Protein AF-A0A7W9J3Z2-F1 (afdb_monomer_lite)

Organism: NCBI:txid1540520

pLDDT: mean 71.73, std 18.18, range [29.77, 94.19]

Radius of gyration: 28.77 Å; chains: 1; bounding box: 66×62×102 Å

Foldseek 3Di:
DDDDDDDDDPDPDDDDDDDWDQPLVLLLVLLQVQLVQLCPFDPQSVVSSVVSVVLSVVLVVPPPDDPVSSVVSSVVSLVCLLVQVPRTDDGQLVLLVVLLVVVCVCPDPHVVPVDCLLVVLVPDDPVRCVVCVVSNLVNLLVVLVVLLVLLVSVVSNVVSCVVNVVVVVSVVSRQTPPDDPSNVSNVVSVVVVCVVQVVVCVVDPDPPDDPDPPVVVSVVSNVVSVVVVVVVVVVVVVPDD

Sequence (241 aa):
MNSTVSSGRPRSISSVRTDGGPSTEAALELGRKLAEACEDHDVTGQWMAHHLAALVTAADGADEIAVEQRVEIVKTILMVWGARRRLPGDPPAHELDMVLSALDVLGDDRPWKFSRLQKYADGLDTAEAAGVPLVVKAASLERLTRQAVLALFWLACQEAASHNEDWLVTVTAAVAPLEDELTSTTRRVHRRLREFIDAEQLSGADADKEAGIDTSVLALGLRAMGAELVAIADELETNRP

Structure (mmCIF, N/CA/C/O backbone):
data_AF-A0A7W9J3Z2-F1
#
_entry.id   AF-A0A7W9J3Z2-F1
#
loop_
_atom_site.group_PDB
_atom_site.id
_atom_site.type_symbol
_atom_site.label_atom_id
_atom_site.label_alt_id
_atom_site.label_comp_id
_atom_site.label_asym_id
_atom_site.label_entity_id
_atom_site.label_seq_id
_atom_site.pdbx_PDB_ins_code
_atom_site.Cartn_x
_atom_site.Cartn_y
_atom_site.Cartn_z
_atom_site.occupancy
_atom_site.B_iso_or_equiv
_atom_site.auth_seq_id
_atom_site.auth_comp_id
_atom_site.auth_asym_id
_atom_site.auth_atom_id
_atom_site.pdbx_PDB_model_num
ATOM 1 N N . MET A 1 1 ? -36.809 41.998 60.267 1.00 35.75 1 MET A N 1
ATOM 2 C CA . MET A 1 1 ? -36.357 42.794 59.108 1.00 35.75 1 MET A CA 1
ATOM 3 C C . MET A 1 1 ? -35.148 42.088 58.509 1.00 35.75 1 MET A C 1
ATOM 5 O O . MET A 1 1 ? -34.142 42.002 59.191 1.00 35.75 1 MET A O 1
ATOM 9 N N . ASN A 1 2 ? -35.366 41.512 57.317 1.00 32.09 2 ASN A N 1
ATOM 10 C CA . ASN A 1 2 ? -34.485 41.096 56.201 1.00 32.09 2 ASN A CA 1
ATOM 11 C C . ASN A 1 2 ? -33.111 40.475 56.533 1.00 32.09 2 ASN A C 1
ATOM 13 O O . ASN A 1 2 ? -32.270 41.143 57.115 1.00 32.09 2 ASN A O 1
ATOM 17 N N . SER A 1 3 ? -32.799 39.205 56.234 1.00 33.56 3 SER A N 1
ATOM 18 C CA . SER A 1 3 ? -32.840 38.442 54.960 1.00 33.56 3 SER A CA 1
ATOM 19 C C . SER A 1 3 ? -32.089 39.102 53.802 1.00 33.56 3 SER A C 1
ATOM 21 O O . SER A 1 3 ? -32.659 39.924 53.092 1.00 33.56 3 SER A O 1
ATOM 23 N N . THR A 1 4 ? -30.868 38.632 53.540 1.00 35.47 4 THR A N 1
ATOM 24 C CA . THR A 1 4 ? -30.254 38.625 52.203 1.00 35.47 4 THR A CA 1
ATOM 25 C C . THR A 1 4 ? -29.494 37.315 52.000 1.00 35.47 4 THR A C 1
ATOM 27 O O . THR A 1 4 ? -28.391 37.102 52.493 1.00 35.47 4 THR A O 1
ATOM 30 N N . VAL A 1 5 ? -30.143 36.418 51.260 1.00 39.31 5 VAL A N 1
ATOM 31 C CA . VAL A 1 5 ? -29.561 35.239 50.616 1.00 39.31 5 VAL A CA 1
ATOM 32 C C . VAL A 1 5 ? -28.748 35.727 49.416 1.00 39.31 5 VAL A C 1
ATOM 34 O O . VAL A 1 5 ? -29.297 36.407 48.553 1.00 39.31 5 VAL A O 1
ATOM 37 N N . SER A 1 6 ? -27.466 35.368 49.333 1.00 33.59 6 SER A N 1
ATOM 38 C CA . SER A 1 6 ? -26.688 35.480 48.094 1.00 33.59 6 SER A CA 1
ATOM 39 C C . SER A 1 6 ? -26.354 34.077 47.602 1.00 33.59 6 SER A C 1
ATOM 41 O O . SER A 1 6 ? -25.422 33.423 48.064 1.00 33.59 6 SER A O 1
ATOM 43 N N . SER A 1 7 ? -27.202 33.601 46.693 1.00 38.53 7 SER A N 1
ATOM 44 C CA . SER A 1 7 ? -27.047 32.369 45.926 1.00 38.53 7 SER A CA 1
ATOM 45 C C . SER A 1 7 ? -25.894 32.531 44.927 1.00 38.53 7 SER A C 1
ATOM 47 O O . SER A 1 7 ? -26.092 32.963 43.789 1.00 38.53 7 SER A O 1
ATOM 49 N N . GLY A 1 8 ? -24.681 32.173 45.346 1.00 29.89 8 GLY A N 1
ATOM 50 C CA . GLY A 1 8 ? -23.531 31.992 44.464 1.00 29.89 8 GLY A CA 1
ATOM 51 C C . GLY A 1 8 ? -23.551 30.604 43.826 1.00 29.89 8 GLY A C 1
ATOM 52 O O . GLY A 1 8 ? -23.099 29.635 44.424 1.00 29.89 8 GLY A O 1
ATOM 53 N N . ARG A 1 9 ? -24.090 30.524 42.608 1.00 34.69 9 ARG A N 1
ATOM 54 C CA . ARG A 1 9 ? -24.045 29.375 41.685 1.00 34.69 9 ARG A CA 1
ATOM 55 C C . ARG A 1 9 ? -22.620 28.781 41.637 1.00 34.69 9 ARG A C 1
ATOM 57 O O . ARG A 1 9 ? -21.695 29.553 41.364 1.00 34.69 9 ARG A O 1
ATOM 64 N N . PRO A 1 10 ? -22.392 27.468 41.841 1.00 34.19 10 PRO A N 1
ATOM 65 C CA . PRO A 1 10 ? -21.087 26.898 41.539 1.00 34.19 10 PRO A CA 1
ATOM 66 C C . PRO A 1 10 ? -20.852 27.038 40.034 1.00 34.19 10 PRO A C 1
ATOM 68 O O . PRO A 1 10 ? -21.611 26.538 39.202 1.00 34.19 10 PRO A O 1
ATOM 71 N N . ARG A 1 11 ? -19.832 27.832 39.704 1.00 29.77 11 ARG A N 1
ATOM 72 C CA . ARG A 1 11 ? -19.321 28.026 38.354 1.00 29.77 11 ARG A CA 1
ATOM 73 C C . ARG A 1 11 ? -18.858 26.672 37.835 1.00 29.77 11 ARG A C 1
ATOM 75 O O . ARG A 1 11 ? -17.980 26.058 38.432 1.00 29.77 11 ARG A O 1
ATOM 82 N N . SER A 1 12 ? -19.450 26.245 36.726 1.00 32.19 12 SER A N 1
ATOM 83 C CA . SER A 1 12 ? -18.925 25.186 35.875 1.00 32.19 12 SER A CA 1
ATOM 84 C C . SER A 1 12 ? -17.442 25.453 35.611 1.00 32.19 12 SER A C 1
ATOM 86 O O . SER A 1 12 ? -17.088 26.457 34.994 1.00 32.19 12 SER A O 1
ATOM 88 N N . ILE A 1 13 ? -16.591 24.570 36.125 1.00 35.09 13 ILE A N 1
ATOM 89 C CA . ILE A 1 13 ? -15.195 24.418 35.711 1.00 35.09 13 ILE A CA 1
ATOM 90 C C . ILE A 1 13 ? -15.295 23.773 34.319 1.00 35.09 13 ILE A C 1
ATOM 92 O O . ILE A 1 13 ? -15.735 22.640 34.195 1.00 35.09 13 ILE A O 1
ATOM 96 N N . SER A 1 14 ? -15.319 24.565 33.250 1.00 29.92 14 SER A N 1
ATOM 97 C CA . SER A 1 14 ? -14.148 25.047 32.518 1.00 29.92 14 SER A CA 1
ATOM 98 C C . SER A 1 14 ? -13.355 23.916 31.862 1.00 29.92 14 SER A C 1
ATOM 100 O O . SER A 1 14 ? -12.559 23.253 32.513 1.00 29.92 14 SER A O 1
ATOM 102 N N . SER A 1 15 ? -13.483 23.880 30.533 1.00 35.22 15 SER A N 1
ATOM 103 C CA . SER A 1 15 ? -12.356 23.785 29.601 1.00 35.22 15 SER A CA 1
ATOM 104 C C . SER A 1 15 ? -11.608 22.456 29.523 1.00 35.22 15 SER A C 1
ATOM 106 O O . SER A 1 15 ? -10.586 22.277 30.177 1.00 35.22 15 SER A O 1
ATOM 108 N N . VAL A 1 16 ? -12.001 21.627 28.552 1.00 32.09 16 VAL A N 1
ATOM 109 C CA . VAL A 1 16 ? -11.050 20.766 27.834 1.00 32.09 16 VAL A CA 1
ATOM 110 C C . VAL A 1 16 ? -11.272 20.917 26.324 1.00 32.09 16 VAL A C 1
ATOM 112 O O . VAL A 1 16 ? -12.068 20.228 25.698 1.00 32.09 16 VAL A O 1
ATOM 115 N N . ARG A 1 17 ? -10.571 21.892 25.755 1.00 41.75 17 ARG A N 1
ATOM 116 C CA . ARG A 1 17 ? -10.014 21.921 24.393 1.00 41.75 17 ARG A CA 1
ATOM 117 C C . ARG A 1 17 ? -8.651 22.589 24.613 1.00 41.75 17 ARG A C 1
ATOM 119 O O . ARG A 1 17 ? -8.629 23.619 25.273 1.00 41.75 17 ARG A O 1
ATOM 126 N N . THR A 1 18 ? -7.501 22.063 24.230 1.00 44.88 18 THR A N 1
ATOM 127 C CA . THR A 1 18 ? -7.079 21.170 23.146 1.00 44.88 18 THR A CA 1
ATOM 128 C C . THR A 1 18 ? -5.810 20.425 23.599 1.00 44.88 18 THR A C 1
ATOM 130 O O . THR A 1 18 ? -5.169 20.881 24.540 1.00 44.88 18 THR A O 1
ATOM 133 N N . ASP A 1 19 ? -5.474 19.299 22.955 1.00 33.09 19 ASP A N 1
ATOM 134 C CA . ASP A 1 19 ? -4.110 18.931 22.496 1.00 33.09 19 ASP A CA 1
ATOM 135 C C . ASP A 1 19 ? -3.917 17.399 22.450 1.00 33.09 19 ASP A C 1
ATOM 137 O O . ASP A 1 19 ? -3.661 16.741 23.453 1.00 33.09 19 ASP A O 1
ATOM 141 N N . GLY A 1 20 ? -4.064 16.838 21.243 1.00 37.88 20 GLY A N 1
ATOM 142 C CA . GLY A 1 20 ? -3.258 15.726 20.717 1.00 37.88 20 GLY A CA 1
ATOM 143 C C . GLY A 1 20 ? -3.117 14.424 21.512 1.00 37.88 20 GLY A C 1
ATOM 144 O O . GLY A 1 20 ? -2.039 13.853 21.451 1.00 37.88 20 GLY A O 1
ATOM 145 N N . GLY A 1 21 ? -4.133 13.954 22.238 1.00 45.16 21 GLY A N 1
ATOM 146 C CA . GLY A 1 21 ? -4.222 12.571 22.742 1.00 45.16 21 GLY A CA 1
ATOM 147 C C . GLY A 1 21 ? -5.089 11.698 21.820 1.00 45.16 21 GLY A C 1
ATOM 148 O O . GLY A 1 21 ? -5.942 12.275 21.136 1.00 45.16 21 GLY A O 1
ATOM 149 N N . PRO A 1 22 ? -4.940 10.351 21.811 1.00 54.34 22 PRO A N 1
ATOM 150 C CA . PRO A 1 22 ? -5.837 9.487 21.052 1.00 54.34 22 PRO A CA 1
ATOM 151 C C . PRO A 1 22 ? -7.248 9.797 21.527 1.00 54.34 22 PRO A C 1
ATOM 153 O O . PRO A 1 22 ? -7.537 9.713 22.726 1.00 54.34 22 PRO A O 1
ATOM 156 N N . SER A 1 23 ? -8.106 10.245 20.613 1.00 72.88 23 SER A N 1
ATOM 157 C CA . SER A 1 23 ? -9.495 10.516 20.950 1.00 72.88 23 SER A CA 1
ATOM 158 C C . SER A 1 23 ? -10.068 9.202 21.475 1.00 72.88 23 SER A C 1
ATOM 160 O O . SER A 1 23 ? -10.168 8.235 20.726 1.00 72.88 23 SER A O 1
ATOM 162 N N . THR A 1 24 ? -10.366 9.121 22.778 1.00 80.12 24 THR A N 1
ATOM 163 C CA . THR A 1 24 ? -10.917 7.898 23.383 1.00 80.12 24 THR A CA 1
ATOM 164 C C . THR A 1 24 ? -12.141 7.448 22.596 1.00 80.12 24 THR A C 1
ATOM 166 O O . THR A 1 24 ? -12.274 6.276 22.291 1.00 80.12 24 THR A O 1
ATOM 169 N N . GLU A 1 25 ? -12.968 8.397 22.170 1.00 86.06 25 GLU A N 1
ATOM 170 C CA . GLU A 1 25 ? -14.110 8.166 21.292 1.00 86.06 25 GLU A CA 1
ATOM 171 C C . GLU A 1 25 ? -13.713 7.569 19.932 1.00 86.06 25 GLU A C 1
ATOM 173 O O . GLU A 1 25 ? -14.322 6.596 19.500 1.00 86.06 25 GLU A O 1
ATOM 178 N N . ALA A 1 26 ? -12.657 8.071 19.286 1.00 85.06 26 ALA A N 1
ATOM 179 C CA . ALA A 1 26 ? -12.171 7.520 18.019 1.00 85.06 26 ALA A CA 1
ATOM 180 C C . ALA A 1 26 ? -11.562 6.118 18.178 1.00 85.06 26 ALA A C 1
ATOM 182 O O . ALA A 1 26 ? -11.732 5.270 17.307 1.00 85.06 26 ALA A O 1
ATOM 183 N N . ALA A 1 27 ? -10.884 5.847 19.296 1.00 86.44 27 ALA A N 1
ATOM 184 C CA . ALA A 1 27 ? -10.398 4.508 19.607 1.00 86.44 27 ALA A CA 1
ATOM 185 C C . ALA A 1 27 ? -11.553 3.531 19.873 1.00 86.44 27 ALA A C 1
ATOM 187 O O . ALA A 1 27 ? -11.492 2.385 19.443 1.00 86.44 27 ALA A O 1
ATOM 188 N N . LEU A 1 28 ? -12.626 3.974 20.530 1.00 90.56 28 LEU A N 1
ATOM 189 C CA . LEU A 1 28 ? -13.825 3.154 20.712 1.00 90.56 28 LEU A CA 1
ATOM 190 C C . LEU A 1 28 ? -14.549 2.908 19.390 1.00 90.56 28 LEU A C 1
ATOM 192 O O . LEU A 1 28 ? -14.976 1.786 19.140 1.00 90.56 28 LEU A O 1
ATOM 196 N N . GLU A 1 29 ? -14.606 3.909 18.515 1.00 92.12 29 GLU A N 1
ATOM 197 C CA . GLU A 1 29 ? -15.146 3.757 17.165 1.00 92.12 29 GLU A CA 1
ATOM 198 C C . GLU A 1 29 ? -14.342 2.757 16.326 1.00 92.12 29 GLU A C 1
ATOM 200 O O . GLU A 1 29 ? -14.915 1.885 15.674 1.00 92.12 29 GLU A O 1
ATOM 205 N N . LEU A 1 30 ? -13.009 2.804 16.415 1.00 89.25 30 LEU A N 1
ATOM 206 C CA . LEU A 1 30 ? -12.146 1.781 15.828 1.00 89.25 30 LEU A CA 1
ATOM 207 C C . LEU A 1 30 ? -12.469 0.388 16.386 1.00 89.25 30 LEU A C 1
ATOM 209 O O . LEU A 1 30 ? -12.533 -0.579 15.632 1.00 89.25 30 LEU A O 1
ATOM 213 N N . GLY A 1 31 ? -12.706 0.291 17.696 1.00 91.44 31 GLY A N 1
ATOM 214 C CA . GLY A 1 31 ? -13.115 -0.947 18.356 1.00 91.44 31 GLY A CA 1
ATOM 215 C C . GLY A 1 31 ? -14.436 -1.506 17.820 1.00 91.44 31 GLY A C 1
ATOM 216 O O . GLY A 1 31 ? -14.522 -2.711 17.598 1.00 91.44 31 GLY A O 1
ATOM 217 N N . ARG A 1 32 ? -15.434 -0.647 17.559 1.00 94.19 32 ARG A N 1
ATOM 218 C CA . ARG A 1 32 ? -16.721 -1.051 16.960 1.00 94.19 32 ARG A CA 1
ATOM 219 C C . ARG A 1 32 ? -16.529 -1.592 15.551 1.00 94.19 32 ARG A C 1
ATOM 221 O O . ARG A 1 32 ? -16.928 -2.720 15.285 1.00 94.19 32 ARG A O 1
ATOM 228 N N . LYS A 1 33 ? -15.822 -0.849 14.695 1.00 92.62 33 LYS A N 1
ATOM 229 C CA . LYS A 1 33 ? -15.511 -1.302 13.332 1.00 92.62 33 LYS A CA 1
ATOM 230 C C . LYS A 1 33 ? -14.757 -2.633 13.316 1.00 92.62 33 LYS A C 1
ATOM 232 O O . LYS A 1 33 ? -15.054 -3.504 12.506 1.00 92.62 33 LYS A O 1
ATOM 237 N N . LEU A 1 34 ? -13.779 -2.809 14.208 1.00 90.81 34 LEU A N 1
ATOM 238 C CA . LEU A 1 34 ? -13.041 -4.070 14.330 1.00 90.81 34 LEU A CA 1
ATOM 239 C C . LEU A 1 34 ? -13.937 -5.228 14.786 1.00 90.81 34 LEU A C 1
ATOM 241 O O . LEU A 1 34 ? -13.736 -6.354 14.336 1.00 90.81 34 LEU A O 1
ATOM 245 N N . ALA A 1 35 ? -14.900 -4.966 15.672 1.00 91.56 35 ALA A N 1
ATOM 246 C CA . ALA A 1 35 ? -15.849 -5.976 16.119 1.00 91.56 35 ALA A CA 1
ATOM 247 C C . ALA A 1 35 ? -16.758 -6.435 14.970 1.00 91.56 35 ALA A C 1
ATOM 249 O O . ALA A 1 35 ? -16.864 -7.637 14.745 1.00 91.56 35 ALA A O 1
ATOM 250 N N . GLU A 1 36 ? -17.325 -5.493 14.210 1.00 90.56 36 GLU A N 1
ATOM 251 C CA . GLU A 1 36 ? -18.146 -5.777 13.022 1.00 90.56 36 GLU A CA 1
ATOM 252 C C . GLU A 1 36 ? -17.364 -6.594 11.987 1.00 90.56 36 GLU A C 1
ATOM 254 O O . GLU A 1 36 ? -17.839 -7.622 11.512 1.00 90.56 36 GLU A O 1
ATOM 259 N N . ALA A 1 37 ? -16.115 -6.204 11.711 1.00 87.25 37 ALA A N 1
ATOM 260 C CA . ALA A 1 37 ? -15.244 -6.927 10.786 1.00 87.25 37 ALA A CA 1
ATOM 261 C C . ALA A 1 37 ? -14.933 -8.370 11.228 1.00 87.25 37 ALA A C 1
ATOM 263 O O . ALA A 1 37 ? -14.499 -9.170 10.412 1.00 87.25 37 ALA A O 1
ATOM 264 N N . CYS A 1 38 ? -15.126 -8.717 12.505 1.00 86.19 38 CYS A N 1
ATOM 265 C CA . CYS A 1 38 ? -14.892 -10.066 13.020 1.00 86.19 38 CYS A CA 1
ATOM 266 C C . CYS A 1 38 ? -16.178 -10.907 13.154 1.00 86.19 38 CYS A C 1
ATOM 268 O O . CYS A 1 38 ? -16.081 -12.118 13.368 1.00 86.19 38 CYS A O 1
ATOM 270 N N . GLU A 1 39 ? -17.363 -10.292 13.088 1.00 83.94 39 GLU A N 1
ATOM 271 C CA . GLU A 1 39 ? -18.635 -10.899 13.511 1.00 83.94 39 GLU A CA 1
ATOM 272 C C . GLU A 1 39 ? -19.089 -12.050 12.597 1.00 83.94 39 GLU A C 1
ATOM 274 O O . GLU A 1 39 ? -19.505 -13.105 13.083 1.00 83.94 39 GLU A O 1
ATOM 279 N N . ASP A 1 40 ? -18.906 -11.905 11.284 1.00 78.25 40 ASP A N 1
ATOM 280 C CA . ASP A 1 40 ? -19.369 -12.858 10.263 1.00 78.25 40 ASP A CA 1
ATOM 281 C C . ASP A 1 40 ? -18.365 -13.991 9.961 1.00 78.25 40 ASP A C 1
ATOM 283 O O . ASP A 1 40 ? -18.341 -14.575 8.870 1.00 78.25 40 ASP A O 1
ATOM 287 N N . HIS A 1 41 ? -17.495 -14.315 10.918 1.00 80.31 41 HIS A N 1
ATOM 288 C CA . HIS A 1 41 ? -16.398 -15.264 10.722 1.00 80.31 41 HIS A CA 1
ATOM 289 C C . HIS A 1 41 ? -16.506 -16.504 11.616 1.00 80.31 41 HIS A C 1
ATOM 291 O O . HIS A 1 41 ? -17.563 -16.820 12.166 1.00 80.31 41 HIS A O 1
ATOM 297 N N . ASP A 1 42 ? -15.430 -17.291 11.667 1.00 84.88 42 ASP A N 1
ATOM 298 C CA . ASP A 1 42 ? -15.377 -18.522 12.447 1.00 84.88 42 ASP A CA 1
ATOM 299 C C . ASP A 1 42 ? -15.609 -18.273 13.949 1.00 84.88 42 ASP A C 1
ATOM 301 O O . ASP A 1 42 ? -15.761 -17.146 14.425 1.00 84.88 42 ASP A O 1
ATOM 305 N N . VAL A 1 43 ? -15.621 -19.353 14.732 1.00 87.31 43 VAL A N 1
ATOM 306 C CA . VAL A 1 43 ? -15.810 -19.257 16.186 1.00 87.31 43 VAL A CA 1
ATOM 307 C C . VAL A 1 43 ? -14.792 -18.290 16.808 1.00 87.31 43 VAL A C 1
ATOM 309 O O . VAL A 1 43 ? -15.130 -17.559 17.731 1.00 87.31 43 VAL A O 1
ATOM 312 N N . THR A 1 44 ? -13.561 -18.226 16.297 1.00 86.62 44 THR A N 1
ATOM 313 C CA . THR A 1 44 ? -12.547 -17.290 16.795 1.00 86.62 44 THR A CA 1
ATOM 314 C C . THR A 1 44 ? -12.891 -15.834 16.468 1.00 86.62 44 THR A C 1
ATOM 316 O O . THR A 1 44 ? -12.754 -14.984 17.349 1.00 86.62 44 THR A O 1
ATOM 319 N N . GLY A 1 45 ? -13.386 -15.545 15.263 1.00 87.06 45 GLY A N 1
ATOM 320 C CA . GLY A 1 45 ? -13.888 -14.223 14.876 1.00 87.06 45 GLY A CA 1
ATOM 321 C C . GLY A 1 45 ? -15.039 -13.753 15.752 1.00 87.06 45 GLY A C 1
ATOM 322 O O . GLY A 1 45 ? -14.955 -12.678 16.342 1.00 87.06 45 GLY A O 1
ATOM 323 N N . GLN A 1 46 ? -16.041 -14.602 15.971 1.00 90.56 46 GLN A N 1
ATOM 324 C CA . GLN A 1 46 ? -17.184 -14.279 16.833 1.00 90.56 46 GLN A CA 1
ATOM 325 C C . GLN A 1 46 ? -16.764 -13.973 18.278 1.00 90.56 46 GLN A C 1
ATOM 327 O O . GLN A 1 46 ? -17.279 -13.044 18.903 1.00 90.56 46 GLN A O 1
ATOM 332 N N . TRP A 1 47 ? -15.793 -14.719 18.815 1.00 91.94 47 TRP A N 1
ATOM 333 C CA . TRP A 1 47 ? -15.226 -14.432 20.135 1.00 91.94 47 TRP A CA 1
ATOM 334 C C . TRP A 1 47 ? -14.474 -13.097 20.167 1.00 91.94 47 TRP A C 1
ATOM 336 O O . TRP A 1 47 ? -14.600 -12.358 21.145 1.00 91.94 47 TRP A O 1
ATOM 346 N N . MET A 1 48 ? -13.720 -12.769 19.113 1.00 90.94 48 MET A N 1
ATOM 347 C CA . MET A 1 48 ? -13.018 -11.488 18.999 1.00 90.94 48 MET A CA 1
ATOM 348 C C . MET A 1 48 ? -14.002 -10.317 18.906 1.00 90.94 48 MET A C 1
ATOM 350 O O . MET A 1 48 ? -13.854 -9.341 19.640 1.00 90.94 48 MET A O 1
ATOM 354 N N . ALA A 1 49 ? -15.039 -10.449 18.075 1.00 92.25 49 ALA A N 1
ATOM 355 C CA . ALA A 1 49 ? -16.114 -9.473 17.937 1.00 92.25 49 ALA A CA 1
ATOM 356 C C . ALA A 1 49 ? -16.793 -9.207 19.285 1.00 92.25 49 ALA A C 1
ATOM 358 O O . ALA A 1 49 ? -16.879 -8.063 19.733 1.00 92.25 49 ALA A O 1
ATOM 359 N N . HIS A 1 50 ? -17.185 -10.273 19.990 1.00 93.44 50 HIS A N 1
ATOM 360 C CA . HIS A 1 50 ? -17.801 -10.161 21.308 1.00 93.44 50 HIS A CA 1
ATOM 361 C C . HIS A 1 50 ? -16.871 -9.498 22.333 1.00 93.44 50 HIS A C 1
ATOM 363 O O . HIS A 1 50 ? -17.305 -8.640 23.104 1.00 93.44 50 HIS A O 1
ATOM 369 N N . HIS A 1 51 ? -15.586 -9.863 22.341 1.00 93.75 51 HIS A N 1
ATOM 370 C CA . HIS A 1 51 ? -14.609 -9.277 23.254 1.00 93.75 51 HIS A CA 1
ATOM 371 C C . HIS A 1 51 ? -14.416 -7.775 23.004 1.00 93.75 51 HIS A C 1
ATOM 373 O O . HIS A 1 51 ? -14.475 -6.988 23.948 1.00 93.75 51 HIS A O 1
ATOM 379 N N . LEU A 1 52 ? -14.243 -7.367 21.744 1.00 93.31 52 LEU A N 1
ATOM 380 C CA . LEU A 1 52 ? -14.111 -5.961 21.360 1.00 93.31 52 LEU A CA 1
ATOM 381 C C . LEU A 1 52 ? -15.375 -5.161 21.700 1.00 93.31 52 LEU A C 1
ATOM 383 O O . LEU A 1 52 ? -15.272 -4.092 22.302 1.00 93.31 52 LEU A O 1
ATOM 387 N N . ALA A 1 53 ? -16.563 -5.698 21.413 1.00 93.81 53 ALA A N 1
ATOM 388 C CA . ALA A 1 53 ? -17.833 -5.066 21.767 1.00 93.81 53 ALA A CA 1
ATOM 389 C C . ALA A 1 53 ? -17.991 -4.886 23.287 1.00 93.81 53 ALA A C 1
ATOM 391 O O . ALA A 1 53 ? -18.450 -3.837 23.748 1.00 93.81 53 ALA A O 1
ATOM 392 N N . ALA A 1 54 ? -17.565 -5.873 24.083 1.00 93.06 54 ALA A N 1
ATOM 393 C CA . ALA A 1 54 ? -17.574 -5.782 25.541 1.00 93.06 54 ALA A CA 1
ATOM 394 C C . ALA A 1 54 ? -16.604 -4.707 26.060 1.00 93.06 54 ALA A C 1
ATOM 396 O O . ALA A 1 54 ? -16.966 -3.941 26.954 1.00 93.06 54 ALA A O 1
ATOM 397 N N . LEU A 1 55 ? -15.399 -4.609 25.483 1.00 92.75 55 LEU A N 1
ATOM 398 C CA . LEU A 1 55 ? -14.431 -3.559 25.814 1.00 92.75 55 LEU A CA 1
ATOM 399 C C . LEU A 1 55 ? -14.982 -2.163 25.496 1.00 92.75 55 LEU A C 1
ATOM 401 O O . LEU A 1 55 ? -14.874 -1.260 26.327 1.00 92.75 55 LEU A O 1
ATOM 405 N N . VAL A 1 56 ? -15.610 -1.998 24.327 1.00 92.12 56 VAL A N 1
ATOM 406 C CA . VAL A 1 56 ? -16.237 -0.730 23.932 1.00 92.12 56 VAL A CA 1
ATOM 407 C C . VAL A 1 56 ? -17.376 -0.364 24.882 1.00 92.12 56 VAL A C 1
ATOM 409 O O . VAL A 1 56 ? -17.388 0.738 25.423 1.00 92.12 56 VAL A O 1
ATOM 412 N N . THR A 1 57 ? -18.281 -1.308 25.152 1.00 91.25 57 THR A N 1
ATOM 413 C CA . THR A 1 57 ? -19.433 -1.101 26.045 1.00 91.25 57 THR A CA 1
ATOM 414 C C . THR A 1 57 ? -18.992 -0.715 27.454 1.00 91.25 57 THR A C 1
ATOM 416 O O . THR A 1 57 ? -19.572 0.185 28.057 1.00 91.25 57 THR A O 1
ATOM 419 N N . ALA A 1 58 ? -17.945 -1.365 27.974 1.00 87.75 58 ALA A N 1
ATOM 420 C CA . ALA A 1 58 ? -17.361 -0.992 29.252 1.00 87.75 58 ALA A CA 1
ATOM 421 C C . ALA A 1 58 ? -16.887 0.468 29.204 1.00 87.75 58 ALA A C 1
ATOM 423 O O . ALA A 1 58 ? -17.346 1.299 29.983 1.00 87.75 58 ALA A O 1
ATOM 424 N N . ALA A 1 59 ? -16.026 0.823 28.251 1.00 85.50 59 ALA A N 1
ATOM 425 C CA . ALA A 1 59 ? -15.483 2.174 28.169 1.00 85.50 59 ALA A CA 1
ATOM 426 C C . ALA A 1 59 ? -16.533 3.274 27.913 1.00 85.50 59 ALA A C 1
ATOM 428 O O . ALA A 1 59 ? -16.288 4.412 28.325 1.00 85.50 59 ALA A O 1
ATOM 429 N N . ASP A 1 60 ? -17.669 2.967 27.278 1.00 82.69 60 ASP A N 1
ATOM 430 C CA . ASP A 1 60 ? -18.798 3.890 27.073 1.00 82.69 60 ASP A CA 1
ATOM 431 C C . ASP A 1 60 ? -19.603 4.165 28.360 1.00 82.69 60 ASP A C 1
ATOM 4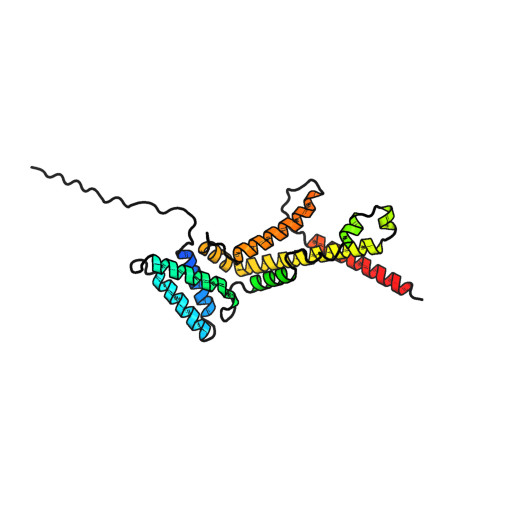33 O O . ASP A 1 60 ? -20.203 5.233 28.486 1.00 82.69 60 ASP A O 1
ATOM 437 N N . GLY A 1 61 ? -19.564 3.270 29.356 1.00 76.00 61 GLY A N 1
ATOM 438 C CA . GLY A 1 61 ? -20.208 3.418 30.673 1.00 76.00 61 GLY A CA 1
ATOM 439 C C . GLY A 1 61 ? -19.530 4.437 31.603 1.00 76.00 61 GLY A C 1
ATOM 440 O O . GLY A 1 61 ? -19.311 4.152 32.777 1.00 76.00 61 GLY A O 1
ATOM 441 N N . ALA A 1 62 ? -19.169 5.608 31.065 1.00 60.44 62 ALA A N 1
ATOM 442 C CA . ALA A 1 62 ? -18.175 6.582 31.533 1.00 60.44 62 ALA A CA 1
ATOM 443 C C . ALA A 1 62 ? -18.241 7.047 33.006 1.00 60.44 62 ALA A C 1
ATOM 445 O O . ALA A 1 62 ? -17.265 7.632 33.475 1.00 60.44 62 ALA A O 1
ATOM 446 N N . ASP A 1 63 ? -19.326 6.780 33.735 1.00 59.31 63 ASP A N 1
ATOM 447 C CA . ASP A 1 63 ? -19.483 7.153 35.147 1.00 59.31 63 ASP A CA 1
ATOM 448 C C . ASP A 1 63 ? -19.005 6.066 36.136 1.00 59.31 63 ASP A C 1
ATOM 450 O O . ASP A 1 63 ? -18.783 6.366 37.309 1.00 59.31 63 ASP A O 1
ATOM 454 N N . GLU A 1 64 ? -18.806 4.817 35.692 1.00 63.19 64 GLU A N 1
ATOM 455 C CA . GLU A 1 64 ? -18.516 3.676 36.586 1.00 63.19 64 GLU A CA 1
ATOM 456 C C . GLU A 1 64 ? -17.076 3.141 36.499 1.00 63.19 64 GLU A C 1
ATOM 458 O O . GLU A 1 64 ? -16.669 2.323 37.328 1.00 63.19 64 GLU A O 1
ATOM 463 N N . ILE A 1 65 ? -16.281 3.599 35.527 1.00 74.19 65 ILE A N 1
ATOM 464 C CA . ILE A 1 65 ? -14.969 3.009 35.229 1.00 74.19 65 ILE A CA 1
ATOM 465 C C . ILE A 1 65 ? -13.825 3.969 35.553 1.00 74.19 65 ILE A C 1
ATOM 467 O O . ILE A 1 65 ? -13.839 5.141 35.181 1.00 74.19 65 ILE A O 1
ATOM 471 N N . ALA A 1 66 ? -12.792 3.445 36.217 1.00 80.69 66 ALA A N 1
ATOM 472 C CA . ALA A 1 66 ? -11.563 4.177 36.492 1.00 80.69 66 ALA A CA 1
ATOM 473 C C . ALA A 1 66 ? -10.860 4.613 35.191 1.00 80.69 66 ALA A C 1
ATOM 475 O O . ALA A 1 66 ? -10.819 3.873 34.203 1.00 80.69 66 ALA A O 1
ATOM 476 N N . VAL A 1 67 ? -10.258 5.805 35.201 1.00 80.31 67 VAL A N 1
ATOM 477 C CA . VAL A 1 67 ? -9.546 6.377 34.044 1.00 80.31 67 VAL A CA 1
ATOM 478 C C . VAL A 1 67 ? -8.464 5.421 33.530 1.00 80.31 67 VAL A C 1
ATOM 480 O O . VAL A 1 67 ? -8.310 5.251 32.322 1.00 80.31 67 VAL A O 1
ATOM 483 N N . GLU A 1 68 ? -7.766 4.733 34.432 1.00 82.50 68 GLU A N 1
ATOM 484 C CA . GLU A 1 68 ? -6.717 3.759 34.124 1.00 82.50 68 GLU A CA 1
ATOM 485 C C . GLU A 1 68 ? -7.247 2.580 33.299 1.00 82.50 68 GLU A C 1
ATOM 487 O O . GLU A 1 68 ? -6.609 2.139 32.343 1.00 82.50 68 GLU A O 1
ATOM 492 N N . GLN A 1 69 ? -8.441 2.091 33.631 1.00 85.00 69 GLN A N 1
ATOM 493 C CA . GLN A 1 69 ? -9.067 0.983 32.917 1.00 85.00 69 GLN A CA 1
ATOM 494 C C . GLN A 1 69 ? -9.517 1.416 31.516 1.00 85.00 69 GLN A C 1
ATOM 496 O O . GLN A 1 69 ? -9.382 0.651 30.563 1.00 85.00 69 GLN A O 1
ATOM 501 N N . ARG A 1 70 ? -9.963 2.667 31.356 1.00 83.50 70 ARG A N 1
ATOM 502 C CA . ARG A 1 70 ? -10.290 3.240 30.042 1.00 83.50 70 ARG A CA 1
ATOM 503 C C . ARG A 1 70 ? -9.059 3.364 29.141 1.00 83.50 70 ARG A C 1
ATOM 505 O O . ARG A 1 70 ? -9.136 3.057 27.954 1.00 83.50 70 ARG A O 1
ATOM 512 N N . VAL A 1 71 ? -7.918 3.764 29.705 1.00 84.31 71 VAL A N 1
ATOM 513 C CA . VAL A 1 71 ? -6.634 3.815 28.985 1.00 84.31 71 VAL A CA 1
ATOM 514 C C . VAL A 1 71 ? -6.203 2.422 28.521 1.00 84.31 71 VAL A C 1
ATOM 516 O O . VAL A 1 71 ? -5.784 2.266 27.373 1.00 84.31 71 VAL A O 1
ATOM 519 N N . GLU A 1 72 ? -6.345 1.398 29.367 1.00 86.75 72 GLU A N 1
ATOM 520 C CA . GLU A 1 72 ? -5.977 0.027 28.990 1.00 86.75 72 GLU A CA 1
ATOM 521 C C . GLU A 1 72 ? -6.897 -0.543 27.897 1.00 86.75 72 GLU A C 1
ATOM 523 O O . GLU A 1 72 ? -6.423 -1.239 26.997 1.00 86.75 72 GLU A O 1
ATOM 528 N N . ILE A 1 73 ? -8.189 -0.193 27.908 1.00 89.62 73 ILE A N 1
ATOM 529 C CA . ILE A 1 73 ? -9.129 -0.547 26.832 1.00 89.62 73 ILE A CA 1
ATOM 530 C C . ILE A 1 73 ? -8.677 0.056 25.498 1.00 89.62 73 ILE A C 1
ATOM 532 O O . ILE A 1 73 ? -8.526 -0.673 24.517 1.00 89.62 73 ILE A O 1
ATOM 536 N N . VAL A 1 74 ? -8.399 1.364 25.467 1.00 86.38 74 VAL A N 1
ATOM 537 C CA . VAL A 1 74 ? -7.911 2.053 24.259 1.00 86.38 74 VAL A CA 1
ATOM 538 C C . VAL A 1 74 ? -6.638 1.391 23.740 1.00 86.38 74 VAL A C 1
ATOM 540 O O . VAL A 1 74 ? -6.551 1.036 22.567 1.00 86.38 74 VAL A O 1
ATOM 543 N N . LYS A 1 75 ? -5.664 1.158 24.621 1.00 85.75 75 LYS A N 1
ATOM 544 C CA . LYS A 1 75 ? -4.410 0.486 24.271 1.00 85.75 75 LYS A CA 1
ATOM 545 C C . LYS A 1 75 ? -4.645 -0.913 23.700 1.00 85.75 75 LYS A C 1
ATOM 547 O O . LYS A 1 75 ? -3.979 -1.292 22.741 1.00 85.75 75 LYS A O 1
ATOM 552 N N . THR A 1 76 ? -5.590 -1.667 24.255 1.00 90.06 76 THR A N 1
ATOM 553 C CA . THR A 1 76 ? -5.944 -3.003 23.761 1.00 90.06 76 THR A CA 1
ATOM 554 C C . THR A 1 76 ? -6.508 -2.943 22.347 1.00 90.06 76 THR A C 1
ATOM 556 O O . THR A 1 76 ? -6.040 -3.682 21.485 1.00 90.06 76 THR A O 1
ATOM 559 N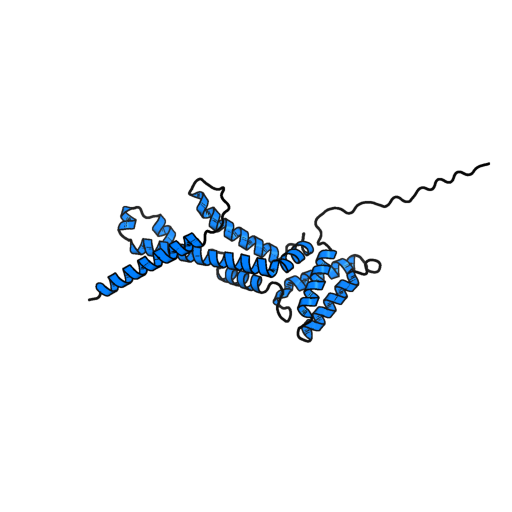 N . ILE A 1 77 ? -7.432 -2.020 22.074 1.00 89.69 77 ILE A N 1
ATOM 560 C CA . ILE A 1 77 ? -7.985 -1.822 20.726 1.00 89.69 77 ILE A CA 1
ATOM 561 C C . ILE A 1 77 ? -6.870 -1.479 19.726 1.00 89.69 77 ILE A C 1
ATOM 563 O O . ILE A 1 77 ? -6.798 -2.069 18.649 1.00 89.69 77 ILE A O 1
ATOM 567 N N . LEU A 1 78 ? -5.948 -0.587 20.102 1.00 84.81 78 LEU A N 1
ATOM 568 C CA . LEU A 1 78 ? -4.807 -0.229 19.255 1.00 84.81 78 LEU A CA 1
ATOM 569 C C . LEU A 1 78 ? -3.849 -1.408 19.016 1.00 84.81 78 LEU A C 1
ATOM 571 O O . LEU A 1 78 ? -3.330 -1.564 17.912 1.00 84.81 78 LEU A O 1
ATOM 575 N N . MET A 1 79 ? -3.635 -2.275 20.011 1.00 85.75 79 MET A N 1
ATOM 576 C CA . MET A 1 79 ? -2.852 -3.504 19.823 1.00 85.75 79 MET A CA 1
ATOM 577 C C . MET A 1 79 ? -3.531 -4.472 18.848 1.00 85.75 79 MET A C 1
ATOM 579 O O . MET A 1 79 ? -2.849 -5.067 18.014 1.00 85.75 79 MET A O 1
ATOM 583 N N . VAL A 1 80 ? -4.858 -4.615 18.922 1.00 88.12 80 VAL A N 1
ATOM 584 C CA . VAL A 1 80 ? -5.624 -5.445 17.979 1.00 88.12 80 VAL A CA 1
ATOM 585 C C . VAL A 1 80 ? -5.513 -4.888 16.560 1.00 88.12 80 VAL A C 1
ATOM 587 O O . VAL A 1 80 ? -5.236 -5.649 15.635 1.00 88.12 80 VAL A O 1
ATOM 590 N N . TRP A 1 81 ? -5.619 -3.567 16.388 1.00 86.75 81 TRP A N 1
ATOM 591 C CA . TRP A 1 81 ? -5.377 -2.908 15.101 1.00 86.75 81 TRP A CA 1
ATOM 592 C C . TRP A 1 81 ? -3.963 -3.167 14.552 1.00 86.75 81 TRP A C 1
ATOM 594 O O . TRP A 1 81 ? -3.796 -3.509 13.378 1.00 86.75 81 TRP A O 1
ATOM 604 N N . GLY A 1 82 ? -2.932 -3.072 15.397 1.00 80.06 82 GLY A N 1
ATOM 605 C CA . GLY A 1 82 ? -1.557 -3.405 15.005 1.00 80.06 82 GLY A CA 1
ATOM 606 C C . GLY A 1 82 ? -1.407 -4.865 14.556 1.00 80.06 82 GLY A C 1
ATOM 607 O O . GLY A 1 82 ? -0.633 -5.176 13.654 1.00 80.06 82 GLY A O 1
ATOM 608 N N . ALA A 1 83 ? -2.208 -5.768 15.125 1.00 83.44 83 ALA A N 1
ATOM 609 C CA . ALA A 1 83 ? -2.257 -7.179 14.758 1.00 83.44 83 ALA A CA 1
ATOM 610 C C . ALA A 1 83 ? -3.290 -7.515 13.662 1.00 83.44 83 ALA A C 1
ATOM 612 O O . ALA A 1 83 ? -3.492 -8.701 13.389 1.00 83.44 83 ALA A O 1
ATOM 613 N N . ARG A 1 84 ? -3.912 -6.520 13.003 1.00 85.00 84 ARG A N 1
ATOM 614 C CA . ARG A 1 84 ? -5.061 -6.717 12.090 1.00 85.00 84 ARG A CA 1
ATOM 615 C C . ARG A 1 84 ? -4.838 -7.759 10.989 1.00 85.00 84 ARG A C 1
ATOM 617 O O . ARG A 1 84 ? -5.762 -8.475 10.638 1.00 85.00 84 ARG A O 1
ATOM 624 N N . ARG A 1 85 ? -3.600 -7.918 10.499 1.00 82.38 85 ARG A N 1
ATOM 625 C CA . ARG A 1 85 ? -3.220 -8.918 9.475 1.00 82.38 85 ARG A CA 1
ATOM 626 C C . ARG A 1 85 ? -3.487 -10.365 9.892 1.00 82.38 85 ARG A C 1
ATOM 628 O O . ARG A 1 85 ? -3.465 -11.259 9.055 1.00 82.38 85 ARG A O 1
ATOM 635 N N . ARG A 1 86 ? -3.628 -10.606 11.195 1.00 83.62 86 ARG A N 1
ATOM 636 C CA . ARG A 1 86 ? -3.879 -11.922 11.788 1.00 83.62 86 ARG A CA 1
ATOM 637 C C . ARG A 1 86 ? -5.326 -12.083 12.244 1.00 83.62 86 ARG A C 1
ATOM 639 O O . ARG A 1 86 ? -5.631 -13.096 12.869 1.00 83.62 86 ARG A O 1
ATOM 646 N N . LEU A 1 87 ? -6.179 -11.087 12.002 1.00 83.12 87 LEU A N 1
ATOM 647 C CA . LEU A 1 87 ? -7.594 -11.206 12.313 1.00 83.12 87 LEU A CA 1
ATOM 648 C C . LEU A 1 87 ? -8.239 -12.252 11.395 1.00 83.12 87 LEU A C 1
ATOM 650 O O . LEU A 1 87 ? -7.820 -12.400 10.244 1.00 83.12 87 LEU A O 1
ATOM 654 N N . PRO A 1 88 ? -9.206 -13.022 11.915 1.00 80.06 88 PRO A N 1
ATOM 655 C CA . PRO A 1 88 ? -9.949 -13.981 11.114 1.00 80.06 88 PRO A CA 1
ATOM 656 C C . PRO A 1 88 ? -10.786 -13.255 10.056 1.00 80.06 88 PRO A C 1
ATOM 658 O O . PRO A 1 88 ? -11.288 -12.165 10.313 1.00 80.06 88 PRO A O 1
ATOM 661 N N . GLY A 1 89 ? -10.963 -13.893 8.897 1.00 76.12 89 GLY A N 1
ATOM 662 C CA . GLY A 1 89 ? -11.783 -13.365 7.808 1.00 76.12 89 GLY A CA 1
ATOM 663 C C . GLY A 1 89 ? -11.037 -12.469 6.829 1.00 76.12 89 GLY A C 1
ATOM 664 O O . GLY A 1 89 ? -9.922 -12.813 6.438 1.00 76.12 89 GLY A O 1
ATOM 665 N N . ASP A 1 90 ? -11.678 -11.377 6.400 1.00 76.75 90 ASP A N 1
ATOM 666 C CA . ASP A 1 90 ? -11.073 -10.378 5.511 1.00 76.75 90 ASP A CA 1
ATOM 667 C C . ASP A 1 90 ? -10.422 -9.268 6.354 1.00 76.75 90 ASP A C 1
ATOM 669 O O . ASP A 1 90 ? -11.125 -8.449 6.956 1.00 76.75 90 ASP A O 1
ATOM 673 N N . PRO A 1 91 ? -9.084 -9.268 6.503 1.00 79.50 91 PRO A N 1
ATOM 674 C CA . PRO A 1 91 ? -8.443 -8.401 7.468 1.00 79.50 91 PRO A CA 1
ATOM 675 C C . PRO A 1 91 ? -8.547 -6.930 7.030 1.00 79.50 91 PRO A C 1
ATOM 677 O O . PRO A 1 91 ? -8.325 -6.604 5.861 1.00 79.50 91 PRO A O 1
ATOM 680 N N . PRO A 1 92 ? -8.803 -6.001 7.966 1.00 81.69 92 PRO A N 1
ATOM 681 C CA . PRO A 1 92 ? -8.865 -4.578 7.657 1.00 81.69 92 PRO A CA 1
ATOM 682 C C . PRO A 1 92 ? -7.618 -4.084 6.913 1.00 81.69 92 PRO A C 1
ATOM 684 O O . PRO A 1 92 ? -6.488 -4.377 7.316 1.00 81.69 92 PRO A O 1
ATOM 687 N N . ALA A 1 93 ? -7.824 -3.295 5.855 1.00 77.94 93 ALA A N 1
ATOM 688 C CA . ALA A 1 93 ? -6.757 -2.741 5.019 1.00 77.94 93 ALA A CA 1
ATOM 689 C C . ALA A 1 93 ? -5.818 -3.789 4.381 1.00 77.94 93 ALA A C 1
ATOM 691 O O . ALA A 1 93 ? -4.644 -3.497 4.132 1.00 77.94 93 ALA A O 1
ATOM 692 N N . HIS A 1 94 ? -6.324 -4.993 4.077 1.00 82.06 94 HIS A N 1
ATOM 693 C CA . HIS A 1 94 ? -5.532 -6.062 3.462 1.00 82.06 94 HIS A CA 1
ATOM 694 C C . HIS A 1 94 ? -4.872 -5.647 2.142 1.00 82.06 94 HIS A C 1
ATOM 696 O O . HIS A 1 94 ? -3.684 -5.897 1.936 1.00 82.06 94 HIS A O 1
ATOM 702 N N . GLU A 1 95 ? -5.618 -4.977 1.259 1.00 78.00 95 GLU A N 1
ATOM 703 C CA . GLU A 1 95 ? -5.106 -4.515 -0.037 1.00 78.00 95 GLU A CA 1
ATOM 704 C C . GLU A 1 95 ? -3.892 -3.598 0.133 1.00 78.00 95 GLU A C 1
ATOM 706 O O . GLU A 1 95 ? -2.875 -3.764 -0.544 1.00 78.00 95 GLU A O 1
ATOM 711 N N . LEU A 1 96 ? -3.963 -2.680 1.101 1.00 73.12 96 LEU A N 1
ATOM 712 C CA . LEU A 1 96 ? -2.861 -1.785 1.424 1.00 73.12 96 LEU A CA 1
ATOM 713 C C . LEU A 1 96 ? -1.647 -2.585 1.907 1.00 73.12 96 LEU A C 1
ATOM 715 O O . LEU A 1 96 ? -0.532 -2.349 1.451 1.00 73.12 96 LEU A O 1
ATOM 719 N N . ASP A 1 97 ? -1.854 -3.588 2.759 1.00 76.50 97 ASP A N 1
ATOM 720 C CA . ASP A 1 97 ? -0.779 -4.465 3.223 1.00 76.50 97 ASP A CA 1
ATOM 721 C C . ASP A 1 97 ? -0.103 -5.243 2.088 1.00 76.50 97 ASP A C 1
ATOM 723 O O . ASP A 1 97 ? 1.122 -5.406 2.108 1.00 76.50 97 ASP A O 1
ATOM 727 N N . MET A 1 98 ? -0.859 -5.684 1.079 1.00 81.06 98 MET A N 1
ATOM 728 C CA . MET A 1 98 ? -0.290 -6.348 -0.097 1.00 81.06 98 MET A CA 1
ATOM 729 C C . MET A 1 98 ? 0.575 -5.395 -0.923 1.00 81.06 98 MET A C 1
ATOM 731 O O . MET A 1 98 ? 1.702 -5.743 -1.285 1.00 81.06 98 MET A O 1
ATOM 735 N N . VAL A 1 99 ? 0.075 -4.186 -1.196 1.00 76.19 99 VAL A N 1
ATOM 736 C CA . VAL A 1 99 ? 0.808 -3.176 -1.971 1.00 76.19 99 VAL A CA 1
ATOM 737 C C . VAL A 1 99 ? 2.091 -2.767 -1.244 1.00 76.19 99 VAL A C 1
ATOM 739 O O . VAL A 1 99 ? 3.156 -2.686 -1.859 1.00 76.19 99 VAL A O 1
ATOM 742 N N . LEU A 1 100 ? 2.020 -2.584 0.076 1.00 71.88 100 LEU A N 1
ATOM 743 C CA . LEU A 1 100 ? 3.174 -2.266 0.915 1.00 71.88 100 LEU A CA 1
ATOM 744 C C . LEU A 1 100 ? 4.195 -3.407 0.951 1.00 71.88 100 LEU A C 1
ATOM 746 O O . LEU A 1 100 ? 5.387 -3.163 0.787 1.00 71.88 100 LEU A O 1
ATOM 750 N N . SER A 1 101 ? 3.741 -4.655 1.068 1.00 76.50 101 SER A N 1
ATOM 751 C CA . SER A 1 101 ? 4.631 -5.823 1.022 1.00 76.50 101 SER A CA 1
ATOM 752 C C . SER A 1 101 ? 5.344 -5.937 -0.328 1.00 76.50 101 SER A C 1
ATOM 754 O O . SER A 1 101 ? 6.530 -6.255 -0.391 1.00 76.50 101 SER A O 1
ATOM 756 N N . ALA A 1 102 ? 4.646 -5.647 -1.426 1.00 76.75 102 ALA A N 1
ATOM 757 C CA . ALA A 1 102 ? 5.238 -5.660 -2.756 1.00 76.75 102 ALA A CA 1
ATOM 758 C C . ALA A 1 102 ? 6.238 -4.500 -2.964 1.00 76.75 102 ALA A C 1
ATOM 760 O O . ALA A 1 102 ? 7.258 -4.681 -3.634 1.00 76.75 102 ALA A O 1
ATOM 761 N N . LEU A 1 103 ? 6.022 -3.346 -2.322 1.00 69.81 103 LEU A N 1
ATOM 762 C CA . LEU A 1 103 ? 7.023 -2.277 -2.232 1.00 69.81 103 LEU A CA 1
ATOM 763 C C . LEU A 1 103 ? 8.247 -2.684 -1.398 1.00 69.81 103 LEU A C 1
ATOM 765 O O . LEU A 1 103 ? 9.369 -2.342 -1.770 1.00 69.81 103 LEU A O 1
ATOM 769 N N . ASP A 1 104 ? 8.060 -3.430 -0.309 1.00 70.75 104 ASP A N 1
ATOM 770 C CA . ASP A 1 104 ? 9.166 -3.943 0.509 1.00 70.75 104 ASP A CA 1
ATOM 771 C C . ASP A 1 104 ? 10.018 -4.968 -0.254 1.00 70.75 104 ASP A C 1
ATOM 773 O O . ASP A 1 104 ? 11.241 -4.973 -0.116 1.00 70.75 104 ASP A O 1
ATOM 777 N N . VAL A 1 105 ? 9.406 -5.783 -1.126 1.00 72.69 105 VAL A N 1
ATOM 778 C CA . VAL A 1 105 ? 10.127 -6.678 -2.056 1.00 72.69 105 VAL A CA 1
ATOM 779 C C . VAL A 1 105 ? 10.984 -5.887 -3.044 1.00 72.69 105 VAL A C 1
ATOM 781 O O . VAL A 1 105 ? 12.087 -6.314 -3.389 1.00 72.69 105 VAL A O 1
ATOM 784 N N . LEU A 1 106 ? 10.508 -4.717 -3.476 1.00 67.62 106 LEU A N 1
ATOM 785 C CA . LEU A 1 106 ? 11.294 -3.789 -4.287 1.00 67.62 106 LEU A CA 1
ATOM 786 C C . LEU A 1 106 ? 12.536 -3.286 -3.513 1.00 67.62 106 LEU A C 1
ATOM 788 O O . LEU A 1 106 ? 13.569 -2.982 -4.112 1.00 67.62 106 LEU A O 1
ATOM 792 N N . GLY A 1 107 ? 12.473 -3.292 -2.180 1.00 60.09 107 GLY A N 1
ATOM 793 C CA . GLY A 1 107 ? 13.592 -3.061 -1.276 1.00 60.09 107 GLY A CA 1
ATOM 794 C C . GLY A 1 107 ? 13.835 -1.588 -0.950 1.00 60.09 107 GLY A C 1
ATOM 795 O O . GLY A 1 107 ? 13.619 -0.683 -1.756 1.00 60.09 107 GLY A O 1
ATOM 796 N N . ASP A 1 108 ? 14.360 -1.348 0.253 1.00 54.09 108 ASP A N 1
ATOM 797 C CA . ASP A 1 108 ? 14.633 -0.005 0.784 1.00 54.09 108 ASP A CA 1
ATOM 798 C C . ASP A 1 108 ? 15.756 0.738 0.056 1.00 54.09 108 ASP A C 1
ATOM 800 O O . ASP A 1 108 ? 15.843 1.964 0.124 1.00 54.09 108 ASP A O 1
ATOM 804 N N . ASP A 1 109 ? 16.635 0.004 -0.619 1.00 51.28 109 ASP A N 1
ATOM 805 C CA . ASP A 1 109 ? 17.996 0.469 -0.829 1.00 51.28 109 ASP A CA 1
ATOM 806 C C . ASP A 1 109 ? 18.310 0.855 -2.283 1.00 51.28 109 ASP A C 1
ATOM 808 O O . ASP A 1 109 ? 19.461 1.116 -2.607 1.00 51.28 109 ASP A O 1
ATOM 812 N N . ARG A 1 110 ? 17.286 1.015 -3.131 1.00 57.81 110 ARG A N 1
ATOM 813 C CA . ARG A 1 110 ? 17.302 1.143 -4.607 1.00 57.81 110 ARG A CA 1
ATOM 814 C C . ARG A 1 110 ? 17.171 -0.242 -5.261 1.00 57.81 110 ARG A C 1
ATOM 816 O O . ARG A 1 110 ? 18.178 -0.939 -5.390 1.00 57.81 110 ARG A O 1
ATOM 823 N N . PRO A 1 111 ? 15.980 -0.601 -5.766 1.00 60.25 111 PRO A N 1
ATOM 824 C CA . PRO A 1 111 ? 15.704 -1.909 -6.384 1.00 60.25 111 PRO A CA 1
ATOM 825 C C . PRO A 1 111 ? 16.665 -2.243 -7.528 1.00 60.25 111 PRO A C 1
ATOM 827 O O . PRO A 1 111 ? 16.955 -3.392 -7.842 1.00 60.25 111 PRO A O 1
ATOM 830 N N . TRP A 1 112 ? 17.213 -1.191 -8.131 1.00 70.12 112 TRP A N 1
ATOM 831 C CA . TRP A 1 112 ? 18.092 -1.258 -9.281 1.00 70.12 112 TRP A CA 1
ATOM 832 C C . TRP A 1 112 ? 19.537 -0.850 -8.973 1.00 70.12 112 TRP A C 1
ATOM 834 O O . TRP A 1 112 ? 20.255 -0.401 -9.865 1.00 70.12 112 TRP A O 1
ATOM 844 N N . LYS A 1 113 ? 19.992 -1.004 -7.720 1.00 66.88 113 LYS A N 1
ATOM 845 C CA . LYS A 1 113 ? 21.369 -0.696 -7.271 1.00 66.88 113 LYS A CA 1
ATOM 846 C C . LYS A 1 113 ? 22.458 -1.340 -8.137 1.00 66.88 113 LYS A C 1
ATOM 848 O O . LYS A 1 113 ? 23.559 -0.803 -8.253 1.00 66.88 113 LYS A O 1
ATOM 853 N N . PHE A 1 114 ? 22.147 -2.487 -8.735 1.00 66.56 114 PHE A N 1
ATOM 854 C CA . PHE A 1 114 ? 23.062 -3.244 -9.583 1.00 66.56 114 PHE A CA 1
ATOM 855 C C . PHE A 1 114 ? 23.211 -2.665 -10.987 1.00 66.56 114 PHE A C 1
ATOM 857 O O . PHE A 1 114 ? 24.262 -2.846 -11.601 1.00 66.56 114 PHE A O 1
ATOM 864 N N . SER A 1 115 ? 22.210 -1.943 -11.493 1.00 77.19 115 SER A N 1
ATOM 865 C CA . SER A 1 115 ? 22.323 -1.361 -12.822 1.00 77.19 115 SER A CA 1
ATOM 866 C C . SER A 1 115 ? 22.976 0.017 -12.771 1.00 77.19 115 SER A C 1
ATOM 868 O O . SER A 1 115 ? 22.515 0.961 -12.123 1.00 77.19 115 SER A O 1
ATOM 870 N N . ARG A 1 116 ? 24.075 0.105 -13.521 1.00 80.94 116 ARG A N 1
ATOM 871 C CA . ARG A 1 116 ? 24.848 1.318 -13.793 1.00 80.94 116 ARG A CA 1
ATOM 872 C C . ARG A 1 116 ? 24.632 1.821 -15.223 1.00 80.94 116 ARG A C 1
ATOM 874 O O . ARG A 1 116 ? 25.335 2.736 -15.637 1.00 80.94 116 ARG A O 1
ATOM 881 N N . LEU A 1 117 ? 23.692 1.224 -15.961 1.00 81.25 117 LEU A N 1
ATOM 882 C CA . LEU A 1 117 ? 23.449 1.496 -17.382 1.00 81.25 117 LEU A CA 1
ATOM 883 C C . LEU A 1 117 ? 23.066 2.953 -17.626 1.00 81.25 117 LEU A C 1
ATOM 885 O O . LEU A 1 117 ? 23.643 3.578 -18.506 1.00 81.25 117 LEU A O 1
ATOM 889 N N . GLN A 1 118 ? 22.183 3.515 -16.796 1.00 79.62 118 GLN A N 1
ATOM 890 C CA . GLN A 1 118 ? 21.817 4.929 -16.906 1.00 79.62 118 GLN A CA 1
ATOM 891 C C . GLN A 1 118 ? 23.034 5.840 -16.709 1.00 79.62 118 GLN A C 1
ATOM 893 O O . GLN A 1 118 ? 23.333 6.659 -17.562 1.00 79.62 118 GLN A O 1
ATOM 898 N N . LYS A 1 119 ? 23.811 5.617 -15.641 1.00 84.00 119 LYS A N 1
ATOM 899 C CA . LYS A 1 119 ? 25.025 6.398 -15.359 1.00 84.00 119 LYS A CA 1
ATOM 900 C C . LYS A 1 119 ? 26.064 6.296 -16.481 1.00 84.00 119 LYS A C 1
ATOM 902 O O . LYS A 1 119 ? 26.800 7.245 -16.716 1.00 84.00 119 LYS A O 1
ATOM 907 N N . TYR A 1 120 ? 26.169 5.130 -17.114 1.00 86.12 120 TYR A N 1
ATOM 908 C CA . TYR A 1 120 ? 27.025 4.948 -18.280 1.00 86.12 120 TYR A CA 1
ATOM 909 C C . TYR A 1 120 ? 26.514 5.772 -19.466 1.00 86.12 120 TYR A C 1
ATOM 911 O O . TYR A 1 120 ? 27.294 6.514 -20.047 1.00 86.12 120 TYR A O 1
ATOM 919 N N . ALA A 1 121 ? 25.216 5.691 -19.776 1.00 84.12 121 ALA A N 1
ATOM 920 C CA . ALA A 1 121 ? 24.603 6.430 -20.877 1.00 84.12 121 ALA A CA 1
ATOM 921 C C . ALA A 1 121 ? 24.676 7.955 -20.688 1.00 84.12 121 ALA A C 1
ATOM 923 O O . ALA A 1 121 ? 24.998 8.658 -21.638 1.00 84.12 121 ALA A O 1
ATOM 924 N N . ASP A 1 122 ? 24.459 8.455 -19.467 1.00 82.94 122 ASP A N 1
ATOM 925 C CA . ASP A 1 122 ? 24.552 9.886 -19.130 1.00 82.94 122 ASP A CA 1
ATOM 926 C C . ASP A 1 122 ? 25.978 10.446 -19.287 1.00 82.94 122 ASP A C 1
ATOM 928 O O . ASP A 1 122 ? 26.167 11.657 -19.376 1.00 82.94 122 ASP A O 1
ATOM 932 N N . GLY A 1 123 ? 26.991 9.574 -19.265 1.00 86.94 123 GLY A N 1
ATOM 933 C CA . GLY A 1 123 ? 28.396 9.947 -19.411 1.00 86.94 123 GLY A CA 1
ATOM 934 C C . GLY A 1 123 ? 28.890 10.012 -20.856 1.00 86.94 123 GLY A C 1
ATOM 935 O O . GLY A 1 123 ? 30.032 10.418 -21.050 1.00 86.94 123 GLY A O 1
ATOM 936 N N . LEU A 1 124 ? 28.076 9.596 -21.832 1.00 87.00 124 LEU A N 1
ATOM 937 C CA . LEU A 1 124 ? 28.436 9.612 -23.250 1.00 87.00 124 LEU A CA 1
ATOM 938 C C . LEU A 1 124 ? 28.164 10.990 -23.856 1.00 87.00 124 LEU A C 1
ATOM 940 O O . LEU A 1 124 ? 27.099 11.573 -23.637 1.00 87.00 124 LEU A O 1
ATOM 944 N N . ASP A 1 125 ? 29.087 11.486 -24.677 1.00 91.19 125 ASP A N 1
ATOM 945 C CA . ASP A 1 125 ? 28.793 12.624 -25.548 1.00 91.19 125 ASP A CA 1
ATOM 946 C C . ASP A 1 125 ? 27.952 12.215 -26.779 1.00 91.19 125 ASP A C 1
ATOM 948 O O . ASP A 1 125 ? 27.608 11.047 -26.985 1.00 91.19 125 ASP A O 1
ATOM 952 N N . THR A 1 126 ? 27.576 13.184 -27.620 1.00 85.75 126 THR A N 1
ATOM 953 C CA . THR A 1 126 ? 26.723 12.929 -28.793 1.00 85.75 126 THR A CA 1
ATOM 954 C C . THR A 1 126 ? 27.372 12.021 -29.838 1.00 85.75 126 THR A C 1
ATOM 956 O O . THR A 1 126 ? 26.663 11.261 -30.500 1.00 85.75 126 THR A O 1
ATOM 959 N N . ALA A 1 127 ? 28.694 12.081 -30.002 1.00 88.12 127 ALA A N 1
ATOM 960 C CA . ALA A 1 127 ? 29.419 11.248 -30.954 1.00 88.12 127 ALA A CA 1
ATOM 961 C C . ALA A 1 127 ? 29.599 9.824 -30.409 1.00 88.12 127 ALA A C 1
ATOM 963 O O . ALA A 1 127 ? 29.405 8.850 -31.138 1.00 88.12 127 ALA A O 1
ATOM 964 N N . GLU A 1 128 ? 29.902 9.695 -29.119 1.00 88.06 128 GLU A N 1
ATOM 965 C CA . GLU A 1 128 ? 30.019 8.418 -28.420 1.00 88.06 128 GLU A CA 1
ATOM 966 C C . GLU A 1 128 ? 28.676 7.679 -28.378 1.00 88.06 128 GLU A C 1
ATOM 968 O O . GLU A 1 128 ? 28.612 6.496 -28.715 1.00 88.06 128 GLU A O 1
ATOM 973 N N . ALA A 1 129 ? 27.582 8.380 -28.064 1.00 85.25 129 ALA A N 1
ATOM 974 C CA . ALA A 1 129 ? 26.232 7.821 -28.067 1.00 85.25 129 ALA A CA 1
ATOM 975 C C . ALA A 1 129 ? 25.822 7.289 -29.452 1.00 85.25 129 ALA A C 1
ATOM 977 O O . ALA A 1 129 ? 25.211 6.222 -29.552 1.00 85.25 129 ALA A O 1
ATOM 978 N N . ALA A 1 130 ? 26.206 7.989 -30.526 1.00 88.38 130 ALA A N 1
ATOM 979 C CA . ALA A 1 130 ? 25.974 7.541 -31.899 1.00 88.38 130 ALA A CA 1
ATOM 980 C C . ALA A 1 130 ? 26.786 6.283 -32.265 1.00 88.38 130 ALA A C 1
ATOM 982 O O . ALA A 1 130 ? 26.367 5.519 -33.134 1.00 88.38 130 ALA A O 1
ATOM 983 N N . GLY A 1 131 ? 27.919 6.044 -31.595 1.00 88.00 131 GLY A N 1
ATOM 984 C CA . GLY A 1 131 ? 28.752 4.854 -31.774 1.00 88.00 131 GLY A CA 1
ATOM 985 C C . GLY A 1 131 ? 28.219 3.595 -31.081 1.00 88.00 131 GLY A C 1
ATOM 986 O O . GLY A 1 131 ? 28.572 2.486 -31.480 1.00 88.00 131 GLY A O 1
ATOM 987 N N . VAL A 1 132 ? 27.350 3.737 -30.072 1.00 88.06 132 VAL A N 1
ATOM 988 C CA . VAL A 1 132 ? 26.764 2.613 -29.314 1.00 88.06 132 VAL A CA 1
ATOM 989 C C . VAL A 1 132 ? 25.233 2.714 -29.174 1.00 88.06 132 VAL A C 1
ATOM 991 O O . VAL A 1 132 ? 24.694 2.618 -28.066 1.00 88.06 132 VAL A O 1
ATOM 994 N N . PRO A 1 133 ? 24.479 2.837 -30.285 1.00 86.56 133 PRO A N 1
ATOM 995 C CA . PRO A 1 133 ? 23.047 3.143 -30.247 1.00 86.56 133 PRO A CA 1
ATOM 996 C C . PRO A 1 133 ? 22.215 2.078 -29.515 1.00 86.56 133 PRO A C 1
ATOM 998 O O . PRO A 1 133 ? 21.243 2.407 -28.838 1.00 86.56 133 PRO A O 1
ATOM 1001 N N . LEU A 1 134 ? 22.611 0.801 -29.583 1.00 87.75 134 LEU A N 1
ATOM 1002 C CA . LEU A 1 134 ? 21.933 -0.279 -28.858 1.00 87.75 134 LEU A CA 1
ATOM 1003 C C . LEU A 1 134 ? 22.102 -0.166 -27.337 1.00 87.75 134 LEU A C 1
ATOM 1005 O O . LEU A 1 134 ? 21.173 -0.476 -26.596 1.00 87.75 134 LEU A O 1
ATOM 1009 N N . VAL A 1 135 ? 23.255 0.315 -26.861 1.00 87.38 135 VAL A N 1
ATOM 1010 C CA . VAL A 1 135 ? 23.499 0.506 -25.423 1.00 87.38 135 VAL A CA 1
ATOM 1011 C C . VAL A 1 135 ? 22.667 1.674 -24.895 1.00 87.38 135 VAL A C 1
ATOM 1013 O O . VAL A 1 135 ? 22.055 1.564 -23.834 1.00 87.38 135 VAL A O 1
ATOM 1016 N N . VAL A 1 136 ? 22.567 2.758 -25.670 1.00 87.50 136 VAL A N 1
ATOM 1017 C CA . VAL A 1 136 ? 21.708 3.911 -25.355 1.00 87.50 136 VAL A CA 1
ATOM 1018 C C . VAL A 1 136 ? 20.230 3.503 -25.298 1.00 87.50 136 VAL A C 1
ATOM 1020 O O . VAL A 1 136 ? 19.509 3.887 -24.371 1.00 87.50 136 VAL A O 1
ATOM 1023 N N . LYS A 1 137 ? 19.775 2.668 -26.242 1.00 85.88 137 LYS A N 1
ATOM 1024 C CA . LYS A 1 137 ? 18.412 2.111 -26.232 1.00 85.88 137 LYS A CA 1
ATOM 1025 C C . LYS A 1 137 ? 18.173 1.189 -25.038 1.00 85.88 137 LYS A C 1
ATOM 1027 O O . LYS A 1 137 ? 17.140 1.317 -24.390 1.00 85.88 137 LYS A O 1
ATOM 1032 N N . ALA A 1 138 ? 19.128 0.326 -24.688 1.00 87.50 138 ALA A N 1
ATOM 1033 C CA . ALA A 1 138 ? 19.029 -0.534 -23.508 1.00 87.50 138 ALA A CA 1
ATOM 1034 C C . ALA A 1 138 ? 18.909 0.278 -22.205 1.00 87.50 138 ALA A C 1
ATOM 1036 O O . ALA A 1 138 ? 18.047 -0.020 -21.378 1.00 87.50 138 ALA A O 1
ATOM 1037 N N . ALA A 1 139 ? 19.709 1.339 -22.045 1.00 86.94 139 ALA A N 1
ATOM 1038 C CA . ALA A 1 139 ? 19.600 2.248 -20.902 1.00 86.94 139 ALA A CA 1
ATOM 1039 C C . ALA A 1 139 ? 18.232 2.956 -20.860 1.00 86.94 139 ALA A C 1
ATOM 1041 O O . ALA A 1 139 ? 17.598 3.034 -19.808 1.00 86.94 139 ALA A O 1
ATOM 1042 N N . SER A 1 140 ? 17.733 3.400 -22.018 1.00 84.00 140 SER A N 1
ATOM 1043 C CA . SER A 1 140 ? 16.421 4.048 -22.139 1.00 84.00 140 SER A CA 1
ATOM 1044 C C . SER A 1 140 ? 15.260 3.104 -21.812 1.00 84.00 140 SER A C 1
ATOM 1046 O O . SER A 1 140 ? 14.342 3.493 -21.089 1.00 84.00 140 SER A O 1
ATOM 1048 N N . LEU A 1 141 ? 15.304 1.862 -22.302 1.00 86.06 141 LEU A N 1
ATOM 1049 C CA . LEU A 1 141 ? 14.326 0.819 -21.987 1.00 86.06 141 LEU A CA 1
ATOM 1050 C C . LEU A 1 141 ? 14.305 0.525 -20.491 1.00 86.06 141 LEU A C 1
ATOM 1052 O O . LEU A 1 141 ? 13.234 0.452 -19.886 1.00 86.06 141 LEU A O 1
ATOM 1056 N N . GLU A 1 142 ? 15.483 0.367 -19.888 1.00 86.50 142 GLU A N 1
ATOM 1057 C CA . GLU A 1 142 ? 15.577 0.147 -18.456 1.00 86.50 142 GLU A CA 1
ATOM 1058 C C . GLU A 1 142 ? 14.936 1.310 -17.693 1.00 86.50 142 GLU A C 1
ATOM 1060 O O . GLU A 1 142 ? 14.071 1.077 -16.851 1.00 86.50 142 GLU A O 1
ATOM 1065 N N . ARG A 1 143 ? 15.298 2.556 -18.017 1.00 81.62 143 ARG A N 1
ATOM 1066 C CA . ARG A 1 143 ? 14.729 3.756 -17.392 1.00 81.62 143 ARG A CA 1
ATOM 1067 C C . ARG A 1 143 ? 13.202 3.775 -17.465 1.00 81.62 143 ARG A C 1
ATOM 1069 O O . ARG A 1 143 ? 12.555 3.920 -16.430 1.00 81.62 143 ARG A O 1
ATOM 1076 N N . LEU A 1 144 ? 12.637 3.575 -18.655 1.00 81.31 144 LEU A N 1
ATOM 1077 C CA . LEU A 1 144 ? 11.185 3.549 -18.860 1.00 81.31 144 LEU A CA 1
ATOM 1078 C C . LEU A 1 144 ? 10.516 2.428 -18.060 1.00 81.31 144 LEU A C 1
ATOM 1080 O O . LEU A 1 144 ? 9.470 2.639 -17.453 1.00 81.31 144 LEU A O 1
ATOM 1084 N N . THR A 1 145 ? 11.140 1.252 -18.005 1.00 82.69 145 THR A N 1
ATOM 1085 C CA . THR A 1 145 ? 10.634 0.118 -17.222 1.00 82.69 145 THR A CA 1
ATOM 1086 C C . THR A 1 145 ? 10.603 0.454 -15.732 1.00 82.69 145 THR A C 1
ATOM 1088 O O . THR A 1 145 ? 9.598 0.211 -15.067 1.00 82.69 145 THR A O 1
ATOM 1091 N N . ARG A 1 146 ? 11.672 1.064 -15.201 1.00 81.00 146 ARG A N 1
ATOM 1092 C CA . ARG A 1 146 ? 11.731 1.497 -13.795 1.00 81.00 146 ARG A CA 1
ATOM 1093 C C . ARG A 1 146 ? 10.631 2.506 -13.473 1.00 81.00 146 ARG A C 1
ATOM 1095 O O . ARG A 1 146 ? 9.932 2.344 -12.475 1.00 81.00 146 ARG A O 1
ATOM 1102 N N . GLN A 1 147 ? 10.462 3.517 -14.326 1.00 76.38 147 GLN A N 1
ATOM 1103 C CA . GLN A 1 147 ? 9.426 4.539 -14.163 1.00 76.38 147 GLN A CA 1
ATOM 1104 C C . GLN A 1 147 ? 8.023 3.922 -14.192 1.00 76.38 147 GLN A C 1
ATOM 1106 O O . GLN A 1 147 ? 7.199 4.231 -13.336 1.00 76.38 147 GLN A O 1
ATOM 1111 N N . ALA A 1 148 ? 7.767 3.003 -15.122 1.00 80.69 148 ALA A N 1
ATOM 1112 C CA . ALA A 1 148 ? 6.479 2.334 -15.237 1.00 80.69 148 ALA A CA 1
ATOM 1113 C C . ALA A 1 148 ? 6.153 1.457 -14.022 1.00 80.69 148 ALA A C 1
ATOM 1115 O O . ALA A 1 148 ? 5.040 1.523 -13.508 1.00 80.69 148 ALA A O 1
ATOM 1116 N N . VAL A 1 149 ? 7.124 0.684 -13.522 1.00 81.31 149 VAL A N 1
ATOM 1117 C CA . VAL A 1 149 ? 6.948 -0.118 -12.300 1.00 81.31 149 VAL A CA 1
ATOM 1118 C C . VAL A 1 149 ? 6.578 0.783 -11.120 1.00 81.31 149 VAL A C 1
ATOM 1120 O O . VAL A 1 149 ? 5.589 0.517 -10.443 1.00 81.31 149 VAL A O 1
ATOM 1123 N N . LEU A 1 150 ? 7.312 1.878 -10.900 1.00 76.06 150 LEU A N 1
ATOM 1124 C CA . LEU A 1 150 ? 7.019 2.814 -9.807 1.00 76.06 150 LEU A CA 1
ATOM 1125 C C . LEU A 1 150 ? 5.651 3.491 -9.962 1.00 76.06 150 LEU A C 1
ATOM 1127 O O . LEU A 1 150 ? 4.927 3.629 -8.978 1.00 76.06 150 LEU A O 1
ATOM 1131 N N . ALA A 1 151 ? 5.274 3.874 -11.184 1.00 74.94 151 ALA A N 1
ATOM 1132 C CA . ALA A 1 151 ? 3.971 4.467 -11.463 1.00 74.94 151 ALA A CA 1
ATOM 1133 C C . ALA A 1 151 ? 2.818 3.494 -11.167 1.00 74.94 151 ALA A C 1
ATOM 1135 O O . ALA A 1 151 ? 1.824 3.892 -10.565 1.00 74.94 151 ALA A O 1
ATOM 1136 N N . LEU A 1 152 ? 2.959 2.214 -11.527 1.00 80.88 152 LEU A N 1
ATOM 1137 C CA . LEU A 1 152 ? 1.966 1.184 -11.209 1.00 80.88 152 LEU A CA 1
ATOM 1138 C C . LEU A 1 152 ? 1.832 0.973 -9.701 1.00 80.88 152 LEU A C 1
ATOM 1140 O O . LEU A 1 152 ? 0.719 0.913 -9.191 1.00 80.88 152 LEU A O 1
ATOM 1144 N N . PHE A 1 153 ? 2.951 0.927 -8.976 1.00 76.81 153 PHE A N 1
ATOM 1145 C CA . PHE A 1 153 ? 2.927 0.845 -7.516 1.00 76.81 153 PHE A CA 1
ATOM 1146 C C . PHE A 1 153 ? 2.246 2.052 -6.872 1.00 76.81 153 PHE A C 1
ATOM 1148 O O . PHE A 1 153 ? 1.485 1.893 -5.921 1.00 76.81 153 PHE A O 1
ATOM 1155 N N . TRP A 1 154 ? 2.490 3.253 -7.391 1.00 73.38 154 TRP A N 1
ATOM 1156 C CA . TRP A 1 154 ? 1.833 4.470 -6.924 1.00 73.38 154 TRP A CA 1
ATOM 1157 C C . TRP A 1 154 ? 0.323 4.450 -7.151 1.00 73.38 154 TRP A C 1
ATOM 1159 O O . TRP A 1 154 ? -0.435 4.793 -6.247 1.00 73.38 154 TRP A O 1
ATOM 1169 N N . LEU A 1 155 ? -0.118 4.033 -8.339 1.00 76.44 155 LEU A N 1
ATOM 1170 C CA . LEU A 1 155 ? -1.539 3.874 -8.642 1.00 76.44 155 LEU A CA 1
ATOM 1171 C C . LEU A 1 155 ? -2.181 2.827 -7.732 1.00 76.44 155 LEU A C 1
ATOM 1173 O O . LEU A 1 155 ? -3.208 3.112 -7.130 1.00 76.44 155 LEU A O 1
ATOM 1177 N N . ALA A 1 156 ? -1.530 1.676 -7.551 1.00 78.81 156 ALA A N 1
ATOM 1178 C CA . ALA A 1 156 ? -2.000 0.636 -6.643 1.00 78.81 156 ALA A CA 1
ATOM 1179 C C . ALA A 1 156 ? -2.089 1.137 -5.191 1.00 78.81 156 ALA A C 1
ATOM 1181 O O . ALA A 1 156 ? -3.028 0.799 -4.481 1.00 78.81 156 ALA A O 1
ATOM 1182 N N . CYS A 1 157 ? -1.152 1.985 -4.746 1.00 72.06 157 CYS A N 1
ATOM 1183 C CA . CYS A 1 157 ? -1.235 2.623 -3.429 1.00 72.06 157 CYS A CA 1
ATOM 1184 C C . CYS A 1 157 ? -2.431 3.569 -3.324 1.00 72.06 157 CYS A C 1
ATOM 1186 O O . CYS A 1 157 ? -3.094 3.579 -2.294 1.00 72.06 157 CYS A O 1
ATOM 1188 N N . GLN A 1 158 ? -2.686 4.384 -4.352 1.00 71.88 158 GLN A N 1
ATOM 1189 C CA . GLN A 1 158 ? -3.824 5.305 -4.360 1.00 71.88 158 GLN A CA 1
ATOM 1190 C C . GLN A 1 158 ? -5.154 4.555 -4.352 1.00 71.88 158 GLN A C 1
ATOM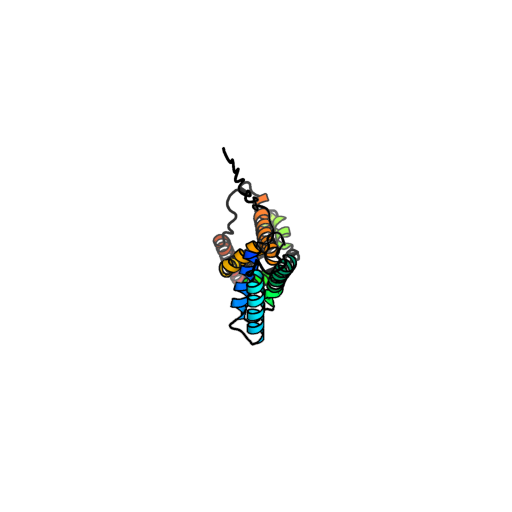 1192 O O . GLN A 1 158 ? -6.026 4.901 -3.567 1.00 71.88 158 GLN A O 1
ATOM 1197 N N . GLU A 1 159 ? -5.280 3.523 -5.183 1.00 78.19 159 GLU A N 1
ATOM 1198 C CA . GLU A 1 159 ? -6.474 2.682 -5.268 1.00 78.19 159 GLU A CA 1
ATOM 1199 C C . GLU A 1 159 ? -6.724 1.939 -3.950 1.00 78.19 159 GLU A C 1
ATOM 1201 O O . GLU A 1 159 ? -7.810 2.029 -3.378 1.00 78.19 159 GLU A O 1
ATOM 1206 N N . ALA A 1 160 ? -5.689 1.307 -3.386 1.00 77.62 160 ALA A N 1
ATOM 1207 C CA . ALA A 1 160 ? -5.792 0.661 -2.081 1.00 77.62 160 ALA A CA 1
ATOM 1208 C C . ALA A 1 160 ? -6.116 1.670 -0.967 1.00 77.62 160 ALA A C 1
ATOM 1210 O O . ALA A 1 160 ? -6.876 1.357 -0.053 1.00 77.62 160 ALA A O 1
ATOM 1211 N N . ALA A 1 161 ? -5.570 2.889 -1.020 1.00 70.75 161 ALA A N 1
ATOM 1212 C CA . ALA A 1 161 ? -5.891 3.931 -0.051 1.00 70.75 161 ALA A CA 1
ATOM 1213 C C . ALA A 1 161 ? -7.338 4.426 -0.190 1.00 70.75 161 ALA A C 1
ATOM 1215 O O . ALA A 1 161 ? -7.985 4.628 0.833 1.00 70.75 161 ALA A O 1
ATOM 1216 N N . SER A 1 162 ? -7.863 4.582 -1.411 1.00 71.62 162 SER A N 1
ATOM 1217 C CA . SER A 1 162 ? -9.248 5.015 -1.625 1.00 71.62 162 SER A CA 1
ATOM 1218 C C . SER A 1 162 ? -10.255 3.944 -1.218 1.00 71.62 162 SER A C 1
ATOM 1220 O O . SER A 1 162 ? -11.246 4.262 -0.572 1.00 71.62 162 SER A O 1
ATOM 1222 N N . HIS A 1 163 ? -9.991 2.667 -1.508 1.00 79.81 163 HIS A N 1
ATOM 1223 C CA . HIS A 1 163 ? -10.845 1.567 -1.039 1.00 79.81 163 HIS A CA 1
ATOM 1224 C C . HIS A 1 163 ? -10.860 1.426 0.488 1.00 79.81 163 HIS A C 1
ATOM 1226 O O . HIS A 1 163 ? -11.830 0.928 1.052 1.00 79.81 163 HIS A O 1
ATOM 1232 N N . ASN A 1 164 ? -9.800 1.875 1.165 1.00 78.94 164 ASN A N 1
ATOM 1233 C CA . ASN A 1 164 ? -9.649 1.761 2.614 1.00 78.94 164 ASN A CA 1
ATOM 1234 C C . ASN A 1 164 ? -9.752 3.111 3.342 1.00 78.94 164 ASN A C 1
ATOM 1236 O O . ASN A 1 164 ? -9.349 3.204 4.503 1.00 78.94 164 ASN A O 1
ATOM 1240 N N . GLU A 1 165 ? -10.294 4.150 2.697 1.00 78.81 165 GLU A N 1
ATOM 1241 C CA . GLU A 1 165 ? -10.378 5.510 3.249 1.00 78.81 165 GLU A CA 1
ATOM 1242 C C . GLU A 1 165 ? -11.060 5.520 4.624 1.00 78.81 165 GLU A C 1
ATOM 1244 O O . GLU A 1 165 ? -10.531 6.082 5.586 1.00 78.81 165 GLU A O 1
ATOM 1249 N N . ASP A 1 166 ? -12.169 4.794 4.745 1.00 81.69 166 ASP A N 1
ATOM 1250 C CA . ASP A 1 166 ? -12.935 4.665 5.982 1.00 81.69 166 ASP A CA 1
ATOM 1251 C C . ASP A 1 166 ? -12.105 4.109 7.145 1.00 81.69 166 ASP A C 1
ATOM 1253 O O . ASP A 1 166 ? -12.256 4.553 8.285 1.00 81.69 166 ASP A O 1
ATOM 1257 N N . TRP A 1 167 ? -11.229 3.136 6.885 1.00 84.62 167 TRP A N 1
ATOM 1258 C CA . TRP A 1 167 ? -10.320 2.595 7.897 1.00 84.62 167 TRP A CA 1
ATOM 1259 C C . TRP A 1 167 ? -9.225 3.602 8.250 1.00 84.62 167 TRP A C 1
ATOM 1261 O O . TRP A 1 167 ? -8.949 3.832 9.430 1.00 84.62 167 TRP A O 1
ATOM 1271 N N . LEU A 1 168 ? -8.635 4.244 7.238 1.00 76.31 168 LEU A N 1
ATOM 1272 C CA . LEU A 1 168 ? -7.552 5.213 7.404 1.00 76.31 168 LEU A CA 1
ATOM 1273 C C . LEU A 1 168 ? -7.985 6.430 8.226 1.00 76.31 168 LEU A C 1
ATOM 1275 O O . LEU A 1 168 ? -7.245 6.868 9.111 1.00 76.31 168 LEU A O 1
ATOM 1279 N N . VAL A 1 169 ? -9.186 6.957 7.982 1.00 79.31 169 VAL A N 1
ATOM 1280 C CA . VAL A 1 169 ? -9.736 8.101 8.721 1.00 79.31 169 VAL A CA 1
ATOM 1281 C C . VAL A 1 169 ? -9.965 7.742 10.189 1.00 79.31 169 VAL A C 1
ATOM 1283 O O . VAL A 1 169 ? -9.500 8.467 11.075 1.00 79.31 169 VAL A O 1
ATOM 1286 N N . THR A 1 170 ? -10.623 6.609 10.464 1.00 81.12 170 THR A N 1
ATOM 1287 C CA . THR A 1 170 ? -10.921 6.171 11.838 1.00 81.12 170 THR A CA 1
ATOM 1288 C C . THR A 1 170 ? -9.639 5.958 12.647 1.00 81.12 170 THR A C 1
ATOM 1290 O O . THR A 1 170 ? -9.521 6.433 13.776 1.00 81.12 170 THR A O 1
ATOM 1293 N N . VAL A 1 171 ? -8.640 5.307 12.056 1.00 76.94 171 VAL A N 1
ATOM 1294 C CA . VAL A 1 171 ? -7.363 5.011 12.716 1.00 76.94 171 VAL A CA 1
ATOM 1295 C C . VAL A 1 171 ? -6.540 6.274 12.936 1.00 76.94 171 VAL A C 1
ATOM 1297 O O . VAL A 1 171 ? -5.993 6.467 14.018 1.00 76.94 171 VAL A O 1
ATOM 1300 N N . THR A 1 172 ? -6.499 7.186 11.962 1.00 73.38 172 THR A N 1
ATOM 1301 C CA . THR A 1 172 ? -5.783 8.463 12.115 1.00 73.38 172 THR A CA 1
ATOM 1302 C C . THR A 1 172 ? -6.337 9.272 13.294 1.00 73.38 172 THR A C 1
ATOM 1304 O O . THR A 1 172 ? -5.569 9.862 14.058 1.00 73.38 172 THR A O 1
ATOM 1307 N N . ALA A 1 173 ? -7.659 9.259 13.487 1.00 76.50 173 ALA A N 1
ATOM 1308 C CA . ALA A 1 173 ? -8.312 9.900 14.626 1.00 76.50 173 ALA A CA 1
ATOM 1309 C C . ALA A 1 173 ? -8.055 9.169 15.962 1.00 76.50 173 ALA A C 1
ATOM 1311 O O . ALA A 1 173 ? -7.959 9.816 17.008 1.00 76.50 173 ALA A O 1
ATOM 1312 N N . ALA A 1 174 ? -7.932 7.839 15.933 1.00 73.88 174 ALA A N 1
ATOM 1313 C CA . ALA A 1 174 ? -7.696 7.002 17.109 1.00 73.88 174 ALA A CA 1
ATOM 1314 C C . ALA A 1 174 ? -6.236 6.996 17.584 1.00 73.88 174 ALA A C 1
ATOM 1316 O O . ALA A 1 174 ? -5.991 6.758 18.762 1.00 73.88 174 ALA A O 1
ATOM 1317 N N . VAL A 1 175 ? -5.272 7.221 16.687 1.00 66.62 175 VAL A N 1
ATOM 1318 C CA . VAL A 1 175 ? -3.848 6.983 16.958 1.00 66.62 175 VAL A CA 1
ATOM 1319 C C . VAL A 1 175 ? -3.078 8.275 17.251 1.00 66.62 175 VAL A C 1
ATOM 1321 O O . VAL A 1 175 ? -2.117 8.215 18.000 1.00 66.62 175 VAL A O 1
ATOM 1324 N N . ALA A 1 176 ? -3.507 9.465 16.814 1.00 57.06 176 ALA A N 1
ATOM 1325 C CA . ALA A 1 176 ? -2.810 10.719 17.156 1.00 57.06 176 ALA A CA 1
ATOM 1326 C C . ALA A 1 176 ? -2.704 10.918 18.691 1.00 57.06 176 ALA A C 1
ATOM 1328 O O . ALA A 1 176 ? -3.749 11.047 19.318 1.00 57.06 176 ALA A O 1
ATOM 1329 N N . PRO A 1 177 ? -1.503 10.938 19.324 1.00 51.72 177 PRO A N 1
ATOM 1330 C CA . PRO A 1 177 ? -0.166 11.207 18.790 1.00 51.72 177 PRO A CA 1
ATOM 1331 C C . PRO A 1 177 ? 0.774 9.981 18.777 1.00 51.72 177 PRO A C 1
ATOM 1333 O O . PRO A 1 177 ? 1.970 10.136 18.544 1.00 51.72 177 PRO A O 1
ATOM 1336 N N . LEU A 1 178 ? 0.282 8.782 19.090 1.00 45.12 178 LEU A N 1
ATOM 1337 C CA . LEU A 1 178 ? 1.016 7.539 18.876 1.00 45.12 178 LEU A CA 1
ATOM 1338 C C . LEU A 1 178 ? 1.230 7.393 17.359 1.00 45.12 178 LEU A C 1
ATOM 1340 O O . LEU A 1 178 ? 0.348 7.700 16.565 1.00 45.12 178 LEU A O 1
ATOM 1344 N N . GLU A 1 179 ? 2.427 7.031 16.913 1.00 46.25 179 GLU A N 1
ATOM 1345 C CA . GLU A 1 179 ? 2.654 6.791 15.487 1.00 46.25 179 GLU A CA 1
ATOM 1346 C C . GLU A 1 179 ? 2.146 5.393 15.137 1.00 46.25 179 GLU A C 1
ATOM 1348 O O . GLU A 1 179 ? 2.646 4.401 15.664 1.00 46.25 179 GLU A O 1
ATOM 1353 N N . ASP A 1 180 ? 1.153 5.311 14.249 1.00 54.91 180 ASP A N 1
ATOM 1354 C CA . ASP A 1 180 ? 0.749 4.036 13.660 1.00 54.91 180 ASP A CA 1
ATOM 1355 C C . ASP A 1 180 ? 1.806 3.583 12.642 1.00 54.91 180 ASP A C 1
ATOM 1357 O O . ASP A 1 180 ? 2.276 4.367 11.804 1.00 54.91 180 ASP A O 1
ATOM 1361 N N . GLU A 1 181 ? 2.125 2.292 12.657 1.00 53.88 181 GLU A N 1
ATOM 1362 C CA . GLU A 1 181 ? 2.909 1.616 11.624 1.00 53.88 181 GLU A CA 1
ATOM 1363 C C . GLU A 1 181 ? 2.296 1.871 10.238 1.00 53.88 181 GLU A C 1
ATOM 1365 O O . GLU A 1 181 ? 3.016 2.121 9.274 1.00 53.88 181 GLU A O 1
ATOM 1370 N N . LEU A 1 182 ? 0.966 1.950 10.143 1.00 50.53 182 LEU A N 1
ATOM 1371 C CA . LEU A 1 182 ? 0.274 2.267 8.895 1.00 50.53 182 LEU A CA 1
ATOM 1372 C C . LEU A 1 182 ? 0.528 3.701 8.421 1.00 50.53 182 LEU A C 1
ATOM 1374 O O . LEU A 1 182 ? 0.860 3.932 7.262 1.00 50.53 182 LEU A O 1
ATOM 1378 N N . THR A 1 183 ? 0.427 4.677 9.326 1.00 52.81 183 THR A N 1
ATOM 1379 C CA . THR A 1 183 ? 0.636 6.096 9.002 1.00 52.81 183 THR A CA 1
ATOM 1380 C C . THR A 1 183 ? 2.096 6.368 8.643 1.00 52.81 183 THR A C 1
ATOM 1382 O O . THR A 1 183 ? 2.382 7.103 7.693 1.00 52.81 183 THR A O 1
ATOM 1385 N N . SER A 1 184 ? 3.035 5.761 9.373 1.00 59.16 184 SER A N 1
ATOM 1386 C CA . SER A 1 184 ? 4.464 5.850 9.061 1.00 59.16 184 SER A CA 1
ATOM 1387 C C . SER A 1 184 ? 4.788 5.184 7.720 1.00 59.16 184 SER A C 1
ATOM 1389 O O . SER A 1 184 ? 5.548 5.753 6.933 1.00 59.16 184 SER A O 1
ATOM 1391 N N . THR A 1 185 ? 4.145 4.058 7.397 1.00 53.53 185 THR A N 1
ATOM 1392 C CA . THR A 1 185 ? 4.344 3.355 6.127 1.00 53.53 185 THR A CA 1
ATOM 1393 C C . THR A 1 185 ? 3.744 4.126 4.950 1.00 53.53 185 THR A C 1
ATOM 1395 O O . THR A 1 185 ? 4.451 4.382 3.975 1.00 53.53 185 THR A O 1
ATOM 1398 N N . THR A 1 186 ? 2.516 4.639 5.059 1.00 51.41 186 THR A N 1
ATOM 1399 C CA . THR A 1 186 ? 1.897 5.500 4.034 1.00 51.41 186 THR A CA 1
ATOM 1400 C C . THR A 1 186 ? 2.714 6.775 3.797 1.00 51.41 186 THR A C 1
ATOM 1402 O O . THR A 1 186 ? 2.985 7.141 2.651 1.00 51.41 186 THR A O 1
ATOM 1405 N N . ARG A 1 187 ? 3.211 7.429 4.861 1.00 58.88 187 ARG A N 1
ATOM 1406 C CA . ARG A 1 187 ? 4.124 8.584 4.732 1.00 58.88 187 ARG A CA 1
ATOM 1407 C C . ARG A 1 187 ? 5.457 8.204 4.094 1.00 58.88 187 ARG A C 1
ATOM 1409 O O . ARG A 1 187 ? 5.988 8.985 3.307 1.00 58.88 187 ARG A O 1
ATOM 1416 N N . ARG A 1 188 ? 6.008 7.027 4.406 1.00 60.12 188 ARG A N 1
ATOM 1417 C CA . ARG A 1 188 ? 7.258 6.526 3.816 1.00 60.12 188 ARG A CA 1
ATOM 1418 C C . ARG A 1 188 ? 7.104 6.296 2.316 1.00 60.12 188 ARG A C 1
ATOM 1420 O O . ARG A 1 188 ? 7.988 6.699 1.566 1.00 60.12 188 ARG A O 1
ATOM 1427 N N . VAL A 1 189 ? 5.985 5.719 1.883 1.00 54.66 189 VAL A N 1
ATOM 1428 C CA . VAL A 1 189 ? 5.651 5.539 0.463 1.00 54.66 189 VAL A CA 1
ATOM 1429 C C . VAL A 1 189 ? 5.477 6.884 -0.239 1.00 54.66 189 VAL A C 1
ATOM 1431 O O . VAL A 1 189 ? 6.097 7.118 -1.274 1.00 54.66 189 VAL A O 1
ATOM 1434 N N . HIS A 1 190 ? 4.723 7.809 0.355 1.00 51.72 190 HIS A N 1
ATOM 1435 C CA . HIS A 1 190 ? 4.515 9.140 -0.215 1.00 51.72 190 HIS A CA 1
ATOM 1436 C C . HIS A 1 190 ? 5.819 9.953 -0.315 1.00 51.72 190 HIS A C 1
ATOM 1438 O O . HIS A 1 190 ? 6.087 10.588 -1.334 1.00 51.72 190 HIS A O 1
ATOM 1444 N N . ARG A 1 191 ? 6.681 9.885 0.710 1.00 58.72 191 ARG A N 1
ATOM 1445 C CA . ARG A 1 191 ? 8.018 10.494 0.684 1.00 58.72 191 ARG A CA 1
ATOM 1446 C C . ARG A 1 191 ? 8.896 9.876 -0.402 1.00 58.72 191 ARG A C 1
ATOM 1448 O O . ARG A 1 191 ? 9.555 10.621 -1.111 1.00 58.72 191 ARG A O 1
ATOM 1455 N N . ARG A 1 192 ? 8.888 8.549 -0.566 1.00 58.62 192 ARG A N 1
ATOM 1456 C CA . ARG A 1 192 ? 9.652 7.866 -1.626 1.00 58.62 192 ARG A CA 1
ATOM 1457 C C . ARG A 1 192 ? 9.225 8.304 -3.013 1.00 58.62 192 ARG A C 1
ATOM 1459 O O . ARG A 1 192 ? 10.078 8.540 -3.858 1.00 58.62 192 ARG A O 1
ATOM 1466 N N . LEU A 1 193 ? 7.919 8.411 -3.234 1.00 51.88 193 LEU A N 1
ATOM 1467 C CA . LEU A 1 193 ? 7.395 8.889 -4.501 1.00 51.88 193 LEU A CA 1
ATOM 1468 C C . LEU A 1 193 ? 7.894 10.306 -4.797 1.00 51.88 193 LEU A C 1
ATOM 1470 O O . LEU A 1 193 ? 8.419 10.558 -5.875 1.00 51.88 193 LEU A O 1
ATOM 1474 N N . ARG A 1 194 ? 7.797 11.201 -3.808 1.00 51.66 194 ARG A N 1
A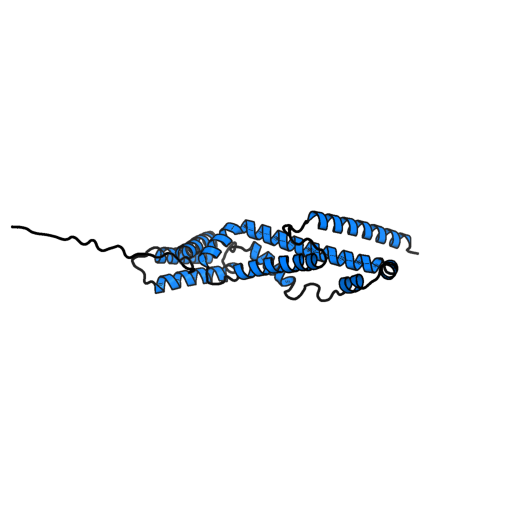TOM 1475 C CA . ARG A 1 194 ? 8.286 12.576 -3.918 1.00 51.66 194 ARG A CA 1
ATOM 1476 C C . ARG A 1 194 ? 9.794 12.632 -4.166 1.00 51.66 194 ARG A C 1
ATOM 1478 O O . ARG A 1 194 ? 10.216 13.313 -5.079 1.00 51.66 194 ARG A O 1
ATOM 1485 N N . GLU A 1 195 ? 10.606 11.880 -3.425 1.00 56.53 195 GLU A N 1
ATOM 1486 C CA . GLU A 1 195 ? 12.065 11.841 -3.616 1.00 56.53 195 GLU A CA 1
ATOM 1487 C C . GLU A 1 195 ? 12.469 11.323 -5.007 1.00 56.53 195 GLU A C 1
ATOM 1489 O O . GLU A 1 195 ? 13.470 11.774 -5.557 1.00 56.53 195 GLU A O 1
ATOM 1494 N N . PHE A 1 196 ? 11.698 10.403 -5.593 1.00 50.53 196 PHE A N 1
ATOM 1495 C CA . PHE A 1 196 ? 11.947 9.914 -6.950 1.00 50.53 196 PHE A CA 1
ATOM 1496 C C . PHE A 1 196 ? 11.495 10.891 -8.040 1.00 50.53 196 PHE A C 1
ATOM 1498 O O . PHE A 1 196 ? 12.155 10.955 -9.073 1.00 50.53 196 PHE A O 1
ATOM 1505 N N . ILE A 1 197 ? 10.416 11.645 -7.815 1.00 48.16 197 ILE A N 1
ATOM 1506 C CA . ILE A 1 197 ? 9.927 12.654 -8.766 1.00 48.16 197 ILE A CA 1
ATOM 1507 C C . ILE A 1 197 ? 10.750 13.958 -8.668 1.00 48.16 197 ILE A C 1
ATOM 1509 O O . ILE A 1 197 ? 11.160 14.512 -9.686 1.00 48.16 197 ILE A O 1
ATOM 1513 N N . ASP A 1 198 ? 11.083 14.418 -7.459 1.00 42.94 198 ASP A N 1
ATOM 1514 C CA . ASP A 1 198 ? 11.825 15.667 -7.215 1.00 42.94 198 ASP A CA 1
ATOM 1515 C C . ASP A 1 198 ? 13.316 15.548 -7.575 1.00 42.94 198 ASP A C 1
ATOM 1517 O O . ASP A 1 198 ? 13.940 16.533 -7.980 1.00 42.94 198 ASP A O 1
ATOM 1521 N N . ALA A 1 199 ? 13.901 14.342 -7.506 1.00 43.88 199 ALA A N 1
ATOM 1522 C CA . ALA A 1 199 ? 15.250 14.095 -8.026 1.00 43.88 199 ALA A CA 1
ATOM 1523 C C . ALA A 1 199 ? 15.357 14.340 -9.546 1.00 43.88 199 ALA A C 1
ATOM 1525 O O . ALA A 1 199 ? 16.466 14.486 -10.060 1.00 43.88 199 ALA A O 1
ATOM 1526 N N . GLU A 1 200 ? 14.223 14.419 -10.251 1.00 47.09 200 GLU A N 1
ATOM 1527 C CA . GLU A 1 200 ? 14.126 14.714 -11.681 1.00 47.09 200 GLU A CA 1
ATOM 1528 C C . GLU A 1 200 ? 13.930 16.226 -11.961 1.00 47.09 200 GLU A C 1
ATOM 1530 O O . GLU A 1 200 ? 14.399 16.720 -12.986 1.00 47.09 200 GLU A O 1
ATOM 1535 N N . GLN A 1 201 ? 13.349 17.012 -11.037 1.00 39.56 201 GLN A N 1
ATOM 1536 C CA . GLN A 1 201 ? 13.167 18.470 -11.212 1.00 39.56 201 GLN A CA 1
ATOM 1537 C C . GLN A 1 201 ? 14.418 19.318 -10.908 1.00 39.56 201 GLN A C 1
ATOM 1539 O O . GLN A 1 201 ? 14.498 20.473 -11.321 1.00 39.56 201 GLN A O 1
ATOM 1544 N N . LEU A 1 202 ? 15.456 18.762 -10.276 1.00 33.62 202 LEU A N 1
ATOM 1545 C CA . LEU A 1 202 ? 16.711 19.486 -10.000 1.00 33.62 202 LEU A CA 1
ATOM 1546 C C . LEU A 1 202 ? 17.662 19.634 -11.208 1.00 33.62 202 LEU A C 1
ATOM 1548 O O . LEU A 1 202 ? 18.774 20.135 -11.048 1.00 33.62 202 LEU A O 1
ATOM 1552 N N . SER A 1 203 ? 17.230 19.266 -12.420 1.00 42.12 203 SER A N 1
ATOM 1553 C CA . SER A 1 203 ? 17.957 19.562 -13.667 1.00 42.12 203 SER A CA 1
ATOM 1554 C C . SER A 1 203 ? 17.231 20.542 -14.604 1.00 42.12 203 SER A C 1
ATOM 1556 O O . SER A 1 203 ? 17.756 20.853 -15.675 1.00 42.12 203 SER A O 1
ATOM 1558 N N . GLY A 1 204 ? 16.057 21.063 -14.239 1.00 34.12 204 GLY A N 1
ATOM 1559 C CA . GLY A 1 204 ? 15.304 21.980 -15.094 1.00 34.12 204 GLY A CA 1
ATOM 1560 C C . GLY A 1 204 ? 14.494 22.966 -14.270 1.00 34.12 204 GLY A C 1
ATOM 1561 O O . GLY A 1 204 ? 13.651 22.571 -13.477 1.00 34.12 204 GLY A O 1
ATOM 1562 N N . ALA A 1 205 ? 14.772 24.254 -14.452 1.00 34.91 205 ALA A N 1
ATOM 1563 C CA . ALA A 1 205 ? 14.084 25.351 -13.790 1.00 34.91 205 ALA A CA 1
ATOM 1564 C C . ALA A 1 205 ? 12.594 25.394 -14.175 1.00 34.91 205 ALA A C 1
ATOM 1566 O O . ALA A 1 205 ? 12.259 26.000 -15.182 1.00 34.91 205 ALA A O 1
ATOM 1567 N N . ASP A 1 206 ? 11.736 24.716 -13.407 1.00 37.59 206 ASP A N 1
ATOM 1568 C CA . ASP A 1 206 ? 10.311 25.034 -13.205 1.00 37.59 206 ASP A CA 1
ATOM 1569 C C . ASP A 1 206 ? 9.693 24.021 -12.220 1.00 37.59 206 ASP A C 1
ATOM 1571 O O . ASP A 1 206 ? 9.066 23.031 -12.598 1.00 37.59 206 ASP A O 1
ATOM 1575 N N . ALA A 1 207 ? 9.906 24.258 -10.924 1.00 38.25 207 ALA A N 1
ATOM 1576 C CA . ALA A 1 207 ? 9.487 23.380 -9.828 1.00 38.25 207 ALA A CA 1
ATOM 1577 C C . ALA A 1 207 ? 8.195 23.865 -9.142 1.00 38.25 207 ALA A C 1
ATOM 1579 O O . ALA A 1 207 ? 8.179 24.038 -7.928 1.00 38.25 207 ALA A O 1
ATOM 1580 N N . ASP A 1 208 ? 7.128 24.135 -9.906 1.00 37.03 208 ASP A N 1
ATOM 1581 C CA . ASP A 1 208 ? 5.864 24.613 -9.305 1.00 37.03 208 ASP A CA 1
ATOM 1582 C C . ASP A 1 208 ? 4.579 24.146 -10.019 1.00 37.03 208 ASP A C 1
ATOM 1584 O O . ASP A 1 208 ? 3.543 24.811 -10.003 1.00 37.03 208 ASP A O 1
ATOM 1588 N N . LYS A 1 209 ? 4.609 22.968 -10.652 1.00 39.56 209 LYS A N 1
ATOM 1589 C CA . LYS A 1 209 ? 3.384 22.280 -11.092 1.00 39.56 209 LYS A CA 1
ATOM 1590 C C . LYS A 1 209 ? 3.245 20.970 -10.342 1.00 39.56 209 LYS A C 1
ATOM 1592 O O . LYS A 1 209 ? 4.197 20.195 -10.307 1.00 39.56 209 LYS A O 1
ATOM 1597 N N . GLU A 1 210 ? 2.064 20.765 -9.754 1.00 41.41 210 GLU A N 1
ATOM 1598 C CA . GLU A 1 210 ? 1.647 19.531 -9.086 1.00 41.41 210 GLU A CA 1
ATOM 1599 C C . GLU A 1 210 ? 2.204 18.316 -9.826 1.00 41.41 210 GLU A C 1
ATOM 1601 O O . GLU A 1 210 ? 1.867 18.056 -10.982 1.00 41.41 210 GLU A O 1
ATOM 1606 N N . ALA A 1 211 ? 3.102 17.610 -9.145 1.00 43.78 211 ALA A N 1
ATOM 1607 C CA . ALA A 1 211 ? 3.819 16.445 -9.626 1.00 43.78 211 ALA A CA 1
ATOM 1608 C C . ALA A 1 211 ? 2.884 15.226 -9.731 1.00 43.78 211 ALA A C 1
ATOM 1610 O O . ALA A 1 211 ? 3.063 14.210 -9.060 1.00 43.78 211 ALA A O 1
ATOM 1611 N N . GLY A 1 212 ? 1.841 15.334 -10.552 1.00 49.00 212 GLY A N 1
ATOM 1612 C CA . GLY A 1 212 ? 1.104 14.182 -11.038 1.00 49.00 212 GLY A CA 1
ATOM 1613 C C . GLY A 1 212 ? 2.015 13.403 -11.977 1.00 49.00 212 GLY A C 1
ATOM 1614 O O . GLY A 1 212 ? 2.497 13.947 -12.969 1.00 49.00 212 GLY A O 1
ATOM 1615 N N . ILE A 1 213 ? 2.274 12.131 -11.670 1.00 56.03 213 ILE A N 1
ATOM 1616 C CA . ILE A 1 213 ? 2.930 11.231 -12.620 1.00 56.03 213 ILE A CA 1
ATOM 1617 C C . ILE A 1 213 ? 2.008 11.121 -13.836 1.00 56.03 213 ILE A C 1
ATOM 1619 O O . ILE A 1 213 ? 0.948 10.496 -13.756 1.00 56.03 213 ILE A O 1
ATOM 1623 N N . ASP A 1 214 ? 2.401 11.720 -14.960 1.00 68.25 214 ASP A N 1
ATOM 1624 C CA . ASP A 1 214 ? 1.665 11.592 -16.212 1.00 68.25 214 ASP A CA 1
ATOM 1625 C C . ASP A 1 214 ? 1.899 10.193 -16.801 1.00 68.25 214 ASP A C 1
ATOM 1627 O O . ASP A 1 214 ? 2.820 9.924 -17.578 1.00 68.25 214 ASP A O 1
ATOM 1631 N N . THR A 1 215 ? 1.047 9.262 -16.383 1.00 67.19 215 THR A N 1
ATOM 1632 C CA . THR A 1 215 ? 1.052 7.866 -16.833 1.00 67.19 215 THR A CA 1
ATOM 1633 C C . THR A 1 215 ? 0.842 7.740 -18.342 1.00 67.19 215 THR A C 1
ATOM 1635 O O . THR A 1 215 ? 1.300 6.762 -18.937 1.00 67.19 215 THR A O 1
ATOM 1638 N N . SER A 1 216 ? 0.230 8.741 -18.990 1.00 70.69 216 SER A N 1
ATOM 1639 C CA . SER A 1 216 ? 0.044 8.766 -20.442 1.00 70.69 216 SER A CA 1
ATOM 1640 C C . SER A 1 216 ? 1.371 8.979 -21.177 1.00 70.69 216 SER A C 1
ATOM 1642 O O . SER A 1 216 ? 1.645 8.296 -22.166 1.00 70.69 216 SER A O 1
ATOM 1644 N N . VAL A 1 217 ? 2.250 9.831 -20.642 1.00 71.69 217 VAL A N 1
ATOM 1645 C CA . VAL A 1 217 ? 3.599 10.066 -21.179 1.00 71.69 217 VAL A CA 1
ATOM 1646 C C . VAL A 1 217 ? 4.463 8.813 -21.037 1.00 71.69 217 VAL A C 1
ATOM 1648 O O . VAL A 1 217 ? 5.138 8.420 -21.991 1.00 71.69 217 VAL A O 1
ATOM 1651 N N . LEU A 1 218 ? 4.392 8.129 -19.890 1.00 72.00 218 LEU A N 1
ATOM 1652 C CA . LEU A 1 218 ? 5.098 6.859 -19.681 1.00 72.00 218 LEU A CA 1
ATOM 1653 C C . LEU A 1 218 ? 4.599 5.760 -20.628 1.00 72.00 218 LEU A C 1
ATOM 1655 O O . LEU A 1 218 ? 5.407 5.052 -21.231 1.00 72.00 218 LEU A O 1
ATOM 1659 N N . ALA A 1 219 ? 3.280 5.641 -20.806 1.00 71.81 219 ALA A N 1
ATOM 1660 C CA . ALA A 1 219 ? 2.682 4.672 -21.720 1.00 71.81 219 ALA A CA 1
ATOM 1661 C C . ALA A 1 219 ? 3.089 4.929 -23.181 1.00 71.81 219 ALA A C 1
ATOM 1663 O O . ALA A 1 219 ? 3.428 3.992 -23.907 1.00 71.81 219 ALA A O 1
ATOM 1664 N N . LEU A 1 220 ? 3.105 6.196 -23.609 1.00 77.06 220 LEU A N 1
ATOM 1665 C CA . LEU A 1 220 ? 3.586 6.590 -24.934 1.00 77.06 220 LEU A CA 1
ATOM 1666 C C . LEU A 1 220 ? 5.073 6.259 -25.117 1.00 77.06 220 LEU A C 1
ATOM 1668 O O . LEU A 1 220 ? 5.441 5.687 -26.144 1.00 77.06 220 LEU A O 1
ATOM 1672 N N . GLY A 1 221 ? 5.909 6.552 -24.118 1.00 73.62 221 GLY A N 1
ATOM 1673 C CA . GLY A 1 221 ? 7.340 6.240 -24.139 1.00 73.62 221 GLY A CA 1
ATOM 1674 C C . GLY A 1 221 ? 7.622 4.739 -24.244 1.00 73.62 221 GLY A C 1
ATOM 1675 O O . GLY A 1 221 ? 8.409 4.316 -25.091 1.00 73.62 221 GLY A O 1
ATOM 1676 N N . LEU A 1 222 ? 6.936 3.916 -23.445 1.00 79.19 222 LEU A N 1
ATOM 1677 C CA . LEU A 1 222 ? 7.044 2.455 -23.522 1.00 79.19 222 LEU A CA 1
ATOM 1678 C C . LEU A 1 222 ? 6.590 1.911 -24.876 1.00 79.19 222 LEU A C 1
ATOM 1680 O O . LEU A 1 222 ? 7.238 1.027 -25.434 1.00 79.19 222 LEU A O 1
ATOM 1684 N N . ARG A 1 223 ? 5.497 2.447 -25.428 1.00 81.81 223 ARG A N 1
ATOM 1685 C CA . ARG A 1 223 ? 4.988 2.034 -26.739 1.00 81.81 223 ARG A CA 1
ATOM 1686 C C . ARG A 1 223 ? 5.973 2.363 -27.859 1.00 81.81 223 ARG A C 1
ATOM 1688 O O . ARG A 1 223 ? 6.190 1.523 -28.730 1.00 81.81 223 ARG A O 1
ATOM 1695 N N . ALA A 1 224 ? 6.569 3.554 -27.828 1.00 80.25 224 ALA A N 1
ATOM 1696 C CA . ALA A 1 224 ? 7.598 3.956 -28.782 1.00 80.25 224 ALA A CA 1
ATOM 1697 C C . ALA A 1 224 ? 8.830 3.043 -28.687 1.00 80.25 224 ALA A C 1
ATOM 1699 O O . ALA A 1 224 ? 9.264 2.497 -29.698 1.00 80.25 224 ALA A O 1
ATOM 1700 N N . MET A 1 225 ? 9.320 2.782 -27.471 1.00 87.69 225 MET A N 1
ATOM 1701 C CA . MET A 1 225 ? 10.437 1.859 -27.247 1.00 87.69 225 MET A CA 1
ATOM 1702 C C . MET A 1 225 ? 10.119 0.435 -27.730 1.00 87.69 225 MET A C 1
ATOM 1704 O O . MET A 1 225 ? 10.958 -0.211 -28.350 1.00 87.69 225 MET A O 1
AT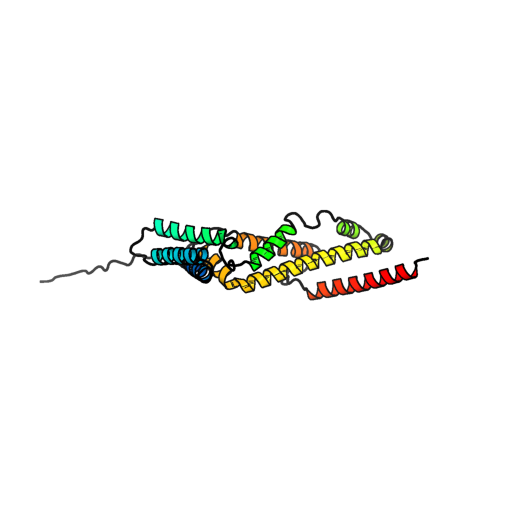OM 1708 N N . GLY A 1 226 ? 8.894 -0.050 -27.509 1.00 79.69 226 GLY A N 1
ATOM 1709 C CA . GLY A 1 226 ? 8.440 -1.341 -28.027 1.00 79.69 226 GLY A CA 1
ATOM 1710 C C . GLY A 1 226 ? 8.500 -1.422 -29.554 1.00 79.69 226 GLY A C 1
ATOM 1711 O O . GLY A 1 226 ? 8.992 -2.411 -30.090 1.00 79.69 226 GLY A O 1
ATOM 1712 N N . ALA A 1 227 ? 8.068 -0.372 -30.258 1.00 87.19 227 ALA A N 1
ATOM 1713 C CA . ALA A 1 227 ? 8.162 -0.309 -31.717 1.00 87.19 227 ALA A CA 1
ATOM 1714 C C . ALA A 1 227 ? 9.621 -0.315 -32.210 1.00 87.19 227 ALA A C 1
ATOM 1716 O O . ALA A 1 227 ? 9.938 -0.996 -33.183 1.00 87.19 227 ALA A O 1
ATOM 1717 N N . GLU A 1 228 ? 10.520 0.393 -31.519 1.00 85.75 228 GLU A N 1
ATOM 1718 C CA . GLU A 1 228 ? 11.951 0.395 -31.846 1.00 85.75 228 GLU A CA 1
ATOM 1719 C C . GLU A 1 228 ? 12.600 -0.984 -31.667 1.00 85.75 228 GLU A C 1
ATOM 1721 O O . GLU A 1 228 ? 13.424 -1.383 -32.487 1.00 85.75 228 GLU A O 1
ATOM 1726 N N . LEU A 1 229 ? 12.230 -1.727 -30.620 1.00 85.25 229 LEU A N 1
ATOM 1727 C CA . LEU A 1 229 ? 12.754 -3.074 -30.375 1.00 85.25 229 LEU A CA 1
ATOM 1728 C C . LEU A 1 229 ? 12.281 -4.082 -31.424 1.00 85.25 229 LEU A C 1
ATOM 1730 O O . LEU A 1 229 ? 13.063 -4.942 -31.822 1.00 85.25 229 LEU A O 1
ATOM 1734 N N . VAL A 1 230 ? 11.033 -3.964 -31.888 1.00 88.31 230 VAL A N 1
ATOM 1735 C CA . VAL A 1 230 ? 10.510 -4.793 -32.986 1.00 88.31 230 VAL A CA 1
ATOM 1736 C C . VAL A 1 230 ? 11.301 -4.536 -34.267 1.00 88.31 230 VAL A C 1
ATOM 1738 O O . VAL A 1 230 ? 11.777 -5.485 -34.877 1.00 88.31 230 VAL A O 1
ATOM 1741 N N . ALA A 1 231 ? 11.544 -3.269 -34.618 1.00 87.12 231 ALA A N 1
ATOM 1742 C CA . ALA A 1 231 ? 12.346 -2.931 -35.794 1.00 87.12 231 ALA A CA 1
ATOM 1743 C C . ALA A 1 231 ? 13.776 -3.501 -35.715 1.00 87.12 231 ALA A C 1
ATOM 1745 O O . ALA A 1 231 ? 14.285 -4.040 -36.694 1.00 87.12 231 ALA A O 1
ATOM 1746 N N . ILE A 1 232 ? 14.408 -3.445 -34.536 1.00 86.56 232 ILE A N 1
ATOM 1747 C CA . ILE A 1 232 ? 15.732 -4.050 -34.313 1.00 86.56 232 ILE A CA 1
ATOM 1748 C C . ILE A 1 232 ? 15.681 -5.574 -34.474 1.00 86.56 232 ILE A C 1
ATOM 1750 O O . ILE A 1 232 ? 16.600 -6.159 -35.043 1.00 86.56 232 ILE A O 1
ATOM 1754 N N . ALA A 1 233 ? 14.633 -6.229 -33.970 1.00 85.12 233 ALA A N 1
ATOM 1755 C CA . ALA A 1 233 ? 14.466 -7.671 -34.123 1.00 85.12 233 ALA A CA 1
ATOM 1756 C C . ALA A 1 233 ? 14.344 -8.062 -35.604 1.00 85.12 233 ALA A C 1
ATOM 1758 O O . ALA A 1 233 ? 15.065 -8.953 -36.051 1.00 85.12 233 ALA A O 1
ATOM 1759 N N . ASP A 1 234 ? 13.530 -7.336 -36.373 1.00 88.19 234 ASP A N 1
ATOM 1760 C CA . ASP A 1 234 ? 13.349 -7.563 -37.810 1.00 88.19 234 ASP A CA 1
ATOM 1761 C C . ASP A 1 234 ? 14.670 -7.376 -38.587 1.00 88.19 234 ASP A C 1
ATOM 1763 O O . ASP A 1 234 ? 15.022 -8.187 -39.450 1.00 88.19 234 ASP A O 1
ATOM 1767 N N . GLU A 1 235 ? 15.462 -6.349 -38.255 1.00 85.50 235 GLU A N 1
ATOM 1768 C CA . GLU A 1 235 ? 16.791 -6.121 -38.844 1.00 85.50 235 GLU A CA 1
ATOM 1769 C C . GLU A 1 235 ? 17.784 -7.251 -38.523 1.00 85.50 235 GLU A C 1
ATOM 1771 O O . GLU A 1 235 ? 18.593 -7.634 -39.375 1.00 85.50 235 GLU A O 1
ATOM 1776 N N . LEU A 1 236 ? 17.736 -7.803 -37.308 1.00 82.81 236 LEU A N 1
ATOM 1777 C CA . LEU A 1 236 ? 18.593 -8.917 -36.892 1.00 82.81 236 LEU A CA 1
ATOM 1778 C C . LEU A 1 236 ? 18.187 -10.239 -37.552 1.00 82.81 236 LEU A C 1
ATOM 1780 O O . LEU A 1 236 ? 19.060 -11.033 -37.906 1.00 82.81 236 LEU A O 1
ATOM 1784 N N . GLU A 1 237 ? 16.890 -10.477 -37.745 1.00 84.06 237 GLU A N 1
ATOM 1785 C CA . GLU A 1 237 ? 16.386 -11.650 -38.464 1.00 84.06 237 GLU A CA 1
ATOM 1786 C C . GLU A 1 237 ? 16.724 -11.593 -39.958 1.00 84.06 237 GLU A C 1
ATOM 1788 O O . GLU A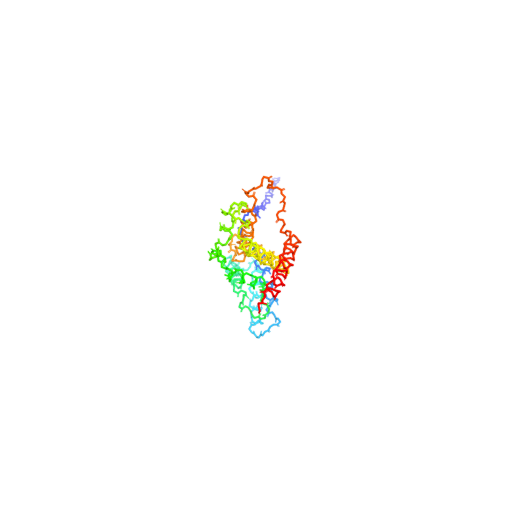 1 237 ? 17.108 -12.609 -40.538 1.00 84.06 237 GLU A O 1
ATOM 1793 N N . THR A 1 238 ? 16.680 -10.402 -40.561 1.00 82.06 238 THR A N 1
ATOM 1794 C CA . THR A 1 238 ? 17.016 -10.191 -41.981 1.00 82.06 238 THR A CA 1
ATOM 1795 C C . THR A 1 238 ? 18.518 -10.354 -42.264 1.00 82.06 238 THR A C 1
ATOM 1797 O O . THR A 1 238 ? 18.904 -10.733 -43.367 1.00 82.06 238 THR A O 1
ATOM 1800 N N . ASN A 1 239 ? 19.376 -10.107 -41.268 1.00 75.44 239 ASN A N 1
ATOM 1801 C CA . ASN A 1 239 ? 20.837 -10.227 -41.371 1.00 75.44 239 ASN A CA 1
ATOM 1802 C C . ASN A 1 239 ? 21.390 -11.585 -40.899 1.00 75.44 239 ASN A C 1
ATOM 1804 O O . ASN A 1 239 ? 22.604 -11.737 -40.728 1.00 75.44 239 ASN A O 1
ATOM 1808 N N . ARG A 1 240 ? 20.524 -12.577 -40.664 1.00 62.75 240 ARG A N 1
ATOM 1809 C CA . ARG A 1 240 ? 20.943 -13.925 -40.272 1.00 62.75 240 ARG A CA 1
ATOM 1810 C C . ARG A 1 240 ? 21.429 -14.692 -41.522 1.00 62.75 240 ARG A C 1
ATOM 1812 O O . ARG A 1 240 ? 20.655 -14.797 -42.470 1.00 62.75 240 ARG A O 1
ATOM 1819 N N . PRO A 1 241 ? 22.689 -15.171 -41.557 1.00 56.94 241 PRO A N 1
ATOM 1820 C CA . PRO A 1 241 ? 23.259 -15.862 -42.719 1.00 56.94 241 PRO A CA 1
ATOM 1821 C C . PRO A 1 241 ? 22.631 -17.235 -42.980 1.00 56.94 241 PRO A C 1
ATOM 1823 O O . PRO A 1 241 ? 22.160 -17.873 -42.008 1.00 56.94 241 PRO A O 1
#

Secondary structure (DSSP, 8-state):
-----------------------HHHHHHHHHHHHHHHHTS-HHHHHHHHHHHHHHHHHH-TTSS-HHHHHHHHHHHHHHHHTGGGSSSS-TTHHHHHHHHHHHHH-TT-TTTT--HHHHHTT--HHHHHH-HHHHHHHHHHHHHHHHHHHHHHHHHHHHHHHTHHHHHHHHHHHTTSPPHHHHHHHHHHHHHHHHHHHHHTTSS---S-----HHHHHHHHHHHHHHHHHHHHHHHHT--